Protein AF-A0A968GE60-F1 (afdb_monomer)

Secondary structure (DSSP, 8-state):
---PPPP-GGGSPP-----S-------TTTTSSS--TTHHHHHHHHHHH---STT-HHHHHHHHHHHHHHTT--HHHHHHHHHHHHHHH-TTT-HHHHH-HHHHHHHHHHHHHHHHHH--GGGTTT--TT-------BHHHHHHHHHHTTT-HHHHHHHHHHHHHHHHH--SSPPEE--HHHHHHTS-TTTHHHHHHHHHHTTSEEE----BTTTBPPEEEESS----GGGB-EETTTEEP-SHHHHHHHH--HHHHHHHHHHTT--HHHHHHHHHHHH--TT--------PPPHHHHHHHHHHH-TT--HHHHHHHHT--HHHHHHHTT-

Sequence (331 aa):
FHTMGEYDVDQLPYLPMVAEEFAPSENLLEGNFGIQKGWKRDGLILINEGLQSDGTRLESLKRVIYFYWSQNLPMEATVRLTQQWMETKHNQHSKDYRQHPQRVNQQIIDLTQWIYDHFDRSYTLPDSAHIVDKGYLTKELTQTLVVASQGRLPILKFGLQLFAYLSPRNTGKNKISVHRDRLVEWSSTKNYLQYIDHFKQQGLLKRDARYKVGHYAKGISLLQGYTSFDRALQLEEDRPASGLHEIIPMVYSQHDYAKQLKAMKLERRVINMQINEIWQEEQRTIPVRTKKATTQQRIQEYLAKHPQATQKETALALNIGLRTVERYAKK

Foldseek 3Di:
DDDDDDDDPVPDDPPDDDPDDDDDDDPVLCPDQPNDPCLLVLLVVCLVQNDDAAPCVLVNLLSVLVNCVQQLDDLVVSLVVSLVSCVPRNVPRYPCCVVPVVVVSVVSSVSSVVCLVRDDVLSPPDDALVHPHQAFDFLVQLVVLLVLCLLVVLLSQLSQSVCNSVQRVAQPPDFRADDPVVLCVSHHPVPSVVSVVSCVVVVQKDWDPDDDPPPDHIGIHGPDHHDRPVRTCADPSRGGQGGQQRSPVSNDDLVRSLVSSVVSVDDPVSSVVVSCVNHPPPPPPVVPPPVPQPPLSLLVVVCVVVVPDDLVRSCVVVVHDSVSSVVRVVD

Nearest PDB structures (foldseek):
  5i7m-assembly1_B  TM=3.971E-01  e=6.561E+00  Homo sapiens
  8xvh-assembly1_R  TM=1.501E-01  e=9.766E+00  Clostridium perfringens

Radius of gyration: 24.58 Å; Cα contacts (8 Å, |Δi|>4): 344; chains: 1; bounding box: 63×57×52 Å

Mean predicted aligned error: 14.87 Å

Solvent-accessible surface area (backbone atoms only — not comparable to full-atom values): 19632 Å² total; per-residue (Å²): 141,78,89,76,77,85,79,72,74,90,69,61,78,81,80,77,84,80,92,72,84,87,72,87,76,90,68,88,76,46,79,82,78,79,52,63,85,58,38,53,60,52,9,53,49,35,72,75,72,22,52,89,51,67,84,41,59,69,65,51,48,53,19,38,45,50,31,40,50,58,53,47,49,53,69,70,56,38,39,53,52,51,47,53,42,51,73,75,26,31,73,83,33,40,62,59,49,77,75,39,46,69,62,48,52,49,51,44,46,56,51,45,52,50,49,66,76,71,60,62,60,74,84,63,55,58,66,64,69,86,58,89,45,51,58,34,45,32,60,69,59,51,55,49,43,50,59,72,31,67,72,38,62,73,47,32,53,29,44,56,52,53,45,9,42,43,39,50,56,29,78,73,79,51,65,41,38,67,63,66,67,58,46,26,70,54,62,29,89,86,44,34,66,58,50,50,50,50,41,36,74,70,62,49,32,49,70,53,89,62,67,42,90,99,76,45,68,44,26,39,29,66,64,62,72,61,58,64,68,93,50,39,42,63,44,88,87,82,28,42,39,66,62,65,60,46,44,47,62,76,71,31,54,76,67,56,46,47,51,54,36,47,74,67,68,51,55,69,70,59,47,53,52,51,51,44,63,47,74,50,72,90,78,62,78,66,74,74,78,60,76,73,68,48,76,55,53,53,51,53,56,46,40,71,76,38,79,82,62,48,60,66,55,51,16,62,76,69,74,45,60,53,72,59,39,63,68,53,75,79,115

Organism: NCBI:txid2719988

pLDDT: mean 77.53, std 20.37, range [22.5, 97.06]

Structure (mmCIF, N/CA/C/O backbone):
data_AF-A0A968GE60-F1
#
_entry.id   AF-A0A968GE60-F1
#
loop_
_atom_site.group_PDB
_atom_site.id
_atom_site.type_symbol
_atom_site.label_atom_id
_atom_site.label_alt_id
_atom_site.label_comp_id
_atom_site.label_asym_id
_atom_site.label_entity_id
_atom_site.label_seq_id
_atom_site.pdbx_PDB_ins_code
_atom_site.Cartn_x
_atom_site.Cartn_y
_atom_site.Cartn_z
_atom_site.occupancy
_atom_site.B_iso_or_equiv
_atom_site.auth_seq_id
_atom_site.auth_comp_id
_atom_site.auth_asym_id
_atom_site.auth_atom_id
_atom_site.pdbx_PDB_model_num
ATOM 1 N N . PHE A 1 1 ? -2.076 25.663 -14.290 1.00 26.02 1 PHE A N 1
ATOM 2 C CA . PHE A 1 1 ? -0.717 25.390 -13.788 1.00 26.02 1 PHE A CA 1
ATOM 3 C C . PHE A 1 1 ? -0.756 25.376 -12.269 1.00 26.02 1 PHE A C 1
ATOM 5 O O . PHE A 1 1 ? -0.621 26.415 -11.636 1.00 26.02 1 PHE A O 1
ATOM 12 N N . HIS A 1 2 ? -1.047 24.213 -11.692 1.00 22.50 2 HIS A N 1
ATOM 13 C CA . HIS A 1 2 ? -0.907 23.971 -10.261 1.00 22.50 2 HIS A CA 1
ATOM 14 C C . HIS A 1 2 ? 0.233 22.974 -10.103 1.00 22.50 2 HIS A C 1
ATOM 16 O O . HIS A 1 2 ? 0.186 21.877 -10.648 1.00 22.50 2 HIS A O 1
ATOM 22 N N . THR A 1 3 ? 1.297 23.425 -9.452 1.00 24.45 3 THR A N 1
ATOM 23 C CA . THR A 1 3 ? 2.440 22.620 -9.032 1.00 24.45 3 THR A CA 1
ATOM 24 C C . THR A 1 3 ? 1.966 21.674 -7.934 1.00 24.45 3 THR A C 1
ATOM 26 O O . THR A 1 3 ? 1.807 22.103 -6.792 1.00 24.45 3 THR A O 1
ATOM 29 N N . MET A 1 4 ? 1.680 20.419 -8.290 1.00 29.44 4 MET A N 1
ATOM 30 C CA . MET A 1 4 ? 1.462 19.345 -7.321 1.00 29.44 4 MET A CA 1
ATOM 31 C C . MET A 1 4 ? 2.817 18.834 -6.826 1.00 29.44 4 MET A C 1
ATOM 33 O O . MET A 1 4 ? 3.755 18.676 -7.605 1.00 29.44 4 MET A O 1
ATOM 37 N N . GLY A 1 5 ? 2.916 18.703 -5.503 1.00 26.94 5 GLY A N 1
ATOM 38 C CA . GLY A 1 5 ? 4.157 18.551 -4.755 1.00 26.94 5 GLY A CA 1
ATOM 39 C C . GLY A 1 5 ? 4.987 17.325 -5.127 1.00 26.94 5 GLY A C 1
ATOM 40 O O . GLY A 1 5 ? 4.479 16.274 -5.514 1.00 26.94 5 GLY A O 1
ATOM 41 N N . GLU A 1 6 ? 6.297 17.491 -4.978 1.00 29.11 6 GLU A N 1
ATOM 42 C CA . GLU A 1 6 ? 7.312 16.456 -5.122 1.00 29.11 6 GLU A CA 1
ATOM 43 C C . GLU A 1 6 ? 7.013 15.270 -4.188 1.00 29.11 6 GLU A C 1
ATOM 45 O O . GLU A 1 6 ? 7.001 15.399 -2.964 1.00 29.11 6 GLU A O 1
ATOM 50 N N . TYR A 1 7 ? 6.776 14.094 -4.770 1.00 33.16 7 TYR A N 1
ATOM 51 C CA . TYR A 1 7 ? 6.776 12.828 -4.040 1.00 33.16 7 TYR A CA 1
ATOM 52 C C . TYR A 1 7 ? 8.211 12.504 -3.594 1.00 33.16 7 TYR A C 1
ATOM 54 O O . TYR A 1 7 ? 9.080 12.273 -4.435 1.00 33.16 7 TYR A O 1
ATOM 62 N N . ASP A 1 8 ? 8.443 12.454 -2.281 1.00 31.98 8 ASP A N 1
ATOM 63 C CA . ASP A 1 8 ? 9.731 12.103 -1.669 1.00 31.98 8 ASP A CA 1
ATOM 64 C C . ASP A 1 8 ? 10.034 10.597 -1.854 1.00 31.98 8 ASP A C 1
ATOM 66 O O . ASP A 1 8 ? 9.357 9.722 -1.304 1.00 31.98 8 ASP A O 1
ATOM 70 N N . VAL A 1 9 ? 11.024 10.292 -2.698 1.00 34.59 9 VAL A N 1
ATOM 71 C CA . VAL A 1 9 ? 11.375 8.942 -3.190 1.00 34.59 9 VAL A CA 1
ATOM 72 C C . VAL A 1 9 ? 12.091 8.101 -2.119 1.00 34.59 9 VAL A C 1
ATOM 74 O O . VAL A 1 9 ? 12.126 6.873 -2.212 1.00 34.59 9 VAL A O 1
ATOM 77 N N . ASP A 1 10 ? 12.573 8.730 -1.043 1.00 29.02 10 ASP A N 1
ATOM 78 C CA . ASP A 1 10 ? 13.323 8.069 0.034 1.00 29.02 10 ASP A CA 1
ATOM 79 C C . ASP A 1 10 ? 12.437 7.268 1.015 1.00 29.02 10 ASP A C 1
ATOM 81 O O . ASP A 1 10 ? 12.946 6.631 1.942 1.00 29.02 10 ASP A O 1
ATOM 85 N N . GLN A 1 11 ? 11.111 7.259 0.818 1.00 30.56 11 GLN A N 1
ATOM 86 C CA . GLN A 1 11 ? 10.156 6.470 1.615 1.00 30.56 11 GLN A CA 1
ATOM 87 C C . GLN A 1 11 ? 9.488 5.316 0.858 1.00 30.56 11 GLN A C 1
ATOM 89 O O . GLN A 1 11 ? 8.543 4.707 1.370 1.00 30.56 11 GLN A O 1
ATOM 94 N N . LEU A 1 12 ? 9.969 4.962 -0.335 1.00 33.78 12 LEU A N 1
ATOM 95 C CA . LEU A 1 12 ? 9.554 3.702 -0.949 1.00 33.78 12 LEU A CA 1
ATOM 96 C C . LEU A 1 12 ? 10.043 2.540 -0.070 1.00 33.78 12 LEU A C 1
ATOM 98 O O . LEU A 1 12 ? 11.211 2.533 0.329 1.00 33.78 12 LEU A O 1
ATOM 102 N N . PRO A 1 13 ? 9.184 1.558 0.268 1.00 29.28 13 PRO A N 1
ATOM 103 C CA . PRO A 1 13 ? 9.627 0.416 1.045 1.00 29.28 13 PRO A CA 1
ATOM 104 C C . PRO A 1 13 ? 10.748 -0.274 0.270 1.00 29.28 13 PRO A C 1
ATOM 106 O O . PRO A 1 13 ? 10.553 -0.744 -0.851 1.00 29.28 13 PRO A O 1
ATOM 109 N N . TYR A 1 14 ? 11.936 -0.326 0.876 1.00 30.70 14 TYR A N 1
ATOM 110 C CA . TYR A 1 14 ? 12.939 -1.318 0.519 1.00 30.70 14 TYR A CA 1
ATOM 111 C C . TYR A 1 14 ? 12.212 -2.665 0.495 1.00 30.70 14 TYR A C 1
ATOM 113 O O . TYR A 1 14 ? 11.653 -3.064 1.515 1.00 30.70 14 TYR A O 1
ATOM 121 N N . LEU A 1 15 ? 12.144 -3.313 -0.669 1.00 32.22 15 LEU A N 1
ATOM 122 C CA . LEU A 1 15 ? 11.609 -4.662 -0.822 1.00 32.22 15 LEU A CA 1
ATOM 123 C C . LEU A 1 15 ? 12.779 -5.633 -0.590 1.00 32.22 15 LEU A C 1
ATOM 125 O O . LEU A 1 15 ? 13.495 -5.935 -1.547 1.00 32.22 15 LEU A O 1
ATOM 129 N N . PRO A 1 16 ? 13.055 -6.100 0.648 1.00 29.67 16 PRO A N 1
ATOM 130 C CA . PRO A 1 16 ? 14.043 -7.146 0.840 1.00 29.67 16 PRO A CA 1
ATOM 131 C C . PRO A 1 16 ? 13.585 -8.423 0.131 1.00 29.67 16 PRO A C 1
ATOM 133 O O . PRO A 1 16 ? 12.411 -8.795 0.148 1.00 29.67 16 PRO A O 1
ATOM 136 N N . MET A 1 17 ? 14.563 -9.074 -0.490 1.00 30.64 17 MET A N 1
ATOM 137 C CA . MET A 1 17 ? 14.476 -10.345 -1.196 1.00 30.64 17 MET A CA 1
ATOM 138 C C . MET A 1 17 ? 13.639 -11.412 -0.478 1.00 30.64 17 MET A C 1
ATOM 140 O O . MET A 1 17 ? 13.878 -11.716 0.687 1.00 30.64 17 MET A O 1
ATOM 144 N N . VAL A 1 18 ? 12.816 -12.119 -1.256 1.00 29.64 18 VAL A N 1
ATOM 145 C CA . VAL A 1 18 ? 12.707 -13.581 -1.145 1.00 29.64 18 VAL A CA 1
ATOM 146 C C . VAL A 1 18 ? 12.896 -14.143 -2.551 1.00 29.64 18 VAL A C 1
ATOM 148 O O . VAL A 1 18 ? 11.947 -14.372 -3.297 1.00 29.64 18 VAL A O 1
ATOM 151 N N . ALA A 1 19 ? 14.158 -14.282 -2.944 1.00 30.47 19 ALA A N 1
ATOM 152 C CA . ALA A 1 19 ? 14.546 -15.107 -4.074 1.00 30.47 19 ALA A CA 1
ATOM 153 C C . ALA A 1 19 ? 14.668 -16.549 -3.569 1.00 30.47 19 ALA A C 1
ATOM 155 O O . ALA A 1 19 ? 15.774 -17.033 -3.408 1.00 30.47 19 ALA A O 1
ATOM 156 N N . GLU A 1 20 ? 13.554 -17.211 -3.244 1.00 31.31 20 GLU A N 1
ATOM 157 C CA . GLU A 1 20 ? 13.564 -18.653 -2.970 1.00 31.31 20 GLU A CA 1
ATOM 158 C C . GLU A 1 20 ? 12.165 -19.264 -3.188 1.00 31.31 20 GLU A C 1
ATOM 160 O O . GLU A 1 20 ? 11.177 -18.859 -2.581 1.00 31.31 20 GLU A O 1
ATOM 165 N N . GLU A 1 21 ? 12.130 -20.213 -4.132 1.00 31.94 21 GLU A N 1
ATOM 166 C CA . GLU A 1 21 ? 11.061 -21.166 -4.480 1.00 31.94 21 GLU A CA 1
ATOM 167 C C . GLU A 1 21 ? 9.703 -20.616 -4.961 1.00 31.94 21 GLU A C 1
ATOM 169 O O . GLU A 1 21 ? 8.650 -20.755 -4.343 1.00 31.94 21 GLU A O 1
ATOM 174 N N . PHE A 1 22 ? 9.711 -20.094 -6.189 1.00 34.44 22 PHE A N 1
ATOM 175 C CA . PHE A 1 22 ? 8.510 -19.916 -7.005 1.00 34.44 22 PHE A CA 1
ATOM 176 C C . PHE A 1 22 ? 8.121 -21.240 -7.685 1.00 34.44 22 PHE A C 1
ATOM 178 O O . PHE A 1 22 ? 8.513 -21.490 -8.828 1.00 34.44 22 PHE A O 1
ATOM 185 N N . ALA A 1 23 ? 7.353 -22.094 -7.010 1.00 27.11 23 ALA A N 1
ATOM 186 C CA . ALA A 1 23 ? 6.686 -23.206 -7.687 1.00 27.11 23 ALA A CA 1
ATOM 187 C C . ALA A 1 23 ? 5.510 -22.672 -8.538 1.00 27.11 23 ALA A C 1
ATOM 189 O O . ALA A 1 23 ? 4.773 -21.795 -8.078 1.00 27.11 23 ALA A O 1
ATOM 190 N N . PRO A 1 24 ? 5.313 -23.161 -9.775 1.00 30.47 24 PRO A N 1
ATOM 191 C CA . PRO A 1 24 ? 4.226 -22.707 -10.633 1.00 30.47 24 PRO A CA 1
ATOM 192 C C . PRO A 1 24 ? 2.882 -23.213 -10.091 1.00 30.47 24 PRO A C 1
ATOM 194 O O . PRO A 1 24 ? 2.586 -24.400 -10.180 1.00 30.47 24 PRO A O 1
ATOM 197 N N . SER A 1 25 ? 2.042 -22.328 -9.551 1.00 35.84 25 SER A N 1
ATOM 198 C CA . SER A 1 25 ? 0.619 -22.639 -9.394 1.00 35.84 25 SER A CA 1
ATOM 199 C C . SER A 1 25 ? -0.073 -22.430 -10.740 1.00 35.84 25 SER A C 1
ATOM 201 O O . SER A 1 25 ? -0.047 -21.328 -11.291 1.00 35.84 25 SER A O 1
ATOM 203 N N . GLU A 1 26 ? -0.654 -23.491 -11.291 1.00 34.75 26 GLU A N 1
ATOM 204 C CA . GLU A 1 26 ? -1.470 -23.466 -12.505 1.00 34.75 26 GLU A CA 1
ATOM 205 C C . GLU A 1 26 ? -2.764 -22.668 -12.273 1.00 34.75 26 GLU A C 1
ATOM 207 O O . GLU A 1 26 ? -3.774 -23.218 -11.842 1.00 34.75 26 GLU A O 1
ATOM 212 N N . ASN A 1 27 ? -2.751 -21.366 -12.569 1.00 40.38 27 ASN A N 1
ATOM 213 C CA . ASN A 1 27 ? -3.984 -20.607 -12.765 1.00 40.38 27 ASN A CA 1
ATOM 214 C C . ASN A 1 27 ? -4.385 -20.691 -14.245 1.00 40.38 27 ASN A C 1
ATOM 216 O O . ASN A 1 27 ? -3.808 -20.050 -15.117 1.00 40.38 27 ASN A O 1
ATOM 220 N N . LEU A 1 28 ? -5.390 -21.524 -14.519 1.00 33.72 28 LEU A N 1
ATOM 221 C CA . LEU A 1 28 ? -5.977 -21.811 -15.838 1.00 33.72 28 LEU A CA 1
ATOM 222 C C . LEU A 1 28 ? -6.765 -20.637 -16.466 1.00 33.72 28 LEU A C 1
ATOM 224 O O . LEU A 1 28 ? -7.352 -20.806 -17.530 1.00 33.72 28 LEU A O 1
ATOM 228 N N . LEU A 1 29 ? -6.788 -19.455 -15.841 1.00 36.78 29 LEU A N 1
ATOM 229 C CA . LEU A 1 29 ? -7.542 -18.284 -16.319 1.00 36.78 29 LEU A CA 1
ATOM 230 C C . LEU A 1 29 ? -6.695 -17.275 -17.117 1.00 36.78 29 LEU A C 1
ATOM 232 O O . LEU A 1 29 ? -7.252 -16.380 -17.745 1.00 36.78 29 LEU A O 1
ATOM 236 N N . GLU A 1 30 ? -5.370 -17.441 -17.167 1.00 40.53 30 GLU A N 1
ATOM 237 C CA . GLU A 1 30 ? -4.445 -16.505 -17.835 1.00 40.53 30 GLU A CA 1
ATOM 238 C C . GLU A 1 30 ? -4.473 -16.590 -19.382 1.00 40.53 30 GLU A C 1
ATOM 240 O O . GLU A 1 30 ? -3.874 -15.767 -20.067 1.00 40.53 30 GLU A O 1
ATOM 245 N N . GLY A 1 31 ? -5.167 -17.576 -19.965 1.00 31.72 31 GLY A N 1
ATOM 246 C CA . GLY A 1 31 ? -5.029 -17.922 -21.387 1.00 31.72 31 GLY A CA 1
ATOM 247 C C . GLY A 1 31 ? -5.793 -17.059 -22.400 1.00 31.72 31 GLY A C 1
ATOM 248 O O . GLY A 1 31 ? -5.396 -17.027 -23.561 1.00 31.72 31 GLY A O 1
ATOM 249 N N . ASN A 1 32 ? -6.864 -16.357 -22.009 1.00 33.84 32 ASN A N 1
ATOM 250 C CA . ASN A 1 32 ? -7.838 -15.847 -22.994 1.00 33.84 32 ASN A CA 1
ATOM 251 C C . ASN A 1 32 ? -7.859 -14.325 -23.221 1.00 33.84 32 ASN A C 1
ATOM 253 O O . ASN A 1 32 ? -8.519 -13.883 -24.156 1.00 33.84 32 ASN A O 1
ATOM 257 N N . PHE A 1 33 ? -7.127 -13.522 -22.441 1.00 41.59 33 PHE A N 1
ATOM 258 C CA . PHE A 1 33 ? -7.194 -12.048 -22.528 1.00 41.59 33 PHE A CA 1
ATOM 259 C C . PHE A 1 33 ? -5.829 -11.354 -22.673 1.00 41.59 33 PHE A C 1
ATOM 261 O O . PHE A 1 33 ? -5.697 -10.166 -22.405 1.00 41.59 33 PHE A O 1
ATOM 268 N N . GLY A 1 34 ? -4.789 -12.079 -23.102 1.00 41.12 34 GLY A N 1
ATOM 269 C CA . GLY A 1 34 ? -3.462 -11.490 -23.341 1.00 41.12 34 GLY A CA 1
ATOM 270 C C . GLY A 1 34 ? -2.653 -11.170 -22.075 1.00 41.12 34 GLY A C 1
ATOM 271 O O . GLY A 1 34 ? -1.576 -10.582 -22.175 1.00 41.12 34 GLY A O 1
ATOM 272 N N . ILE A 1 35 ? -3.119 -11.595 -20.896 1.00 50.03 35 ILE A N 1
ATOM 273 C CA . ILE A 1 35 ? -2.360 -11.544 -19.641 1.00 50.03 35 ILE A CA 1
ATOM 274 C C . ILE A 1 35 ? -1.247 -12.596 -19.730 1.00 50.03 35 ILE A C 1
ATOM 276 O O . ILE A 1 35 ? -1.467 -13.786 -19.524 1.00 50.03 35 ILE A O 1
ATOM 280 N N . GLN A 1 36 ? -0.035 -12.177 -20.093 1.00 52.75 36 GLN A N 1
ATOM 281 C CA . GLN A 1 36 ? 1.088 -13.104 -20.200 1.00 52.75 36 GLN A CA 1
ATOM 282 C C . GLN A 1 36 ? 1.561 -13.542 -18.808 1.00 52.75 36 GLN A C 1
ATOM 284 O O . GLN A 1 36 ? 2.100 -12.755 -18.021 1.00 52.75 36 GLN A O 1
ATOM 289 N N . LYS A 1 37 ? 1.386 -14.838 -18.531 1.00 59.78 37 LYS A N 1
ATOM 290 C CA . LYS A 1 37 ? 1.895 -15.538 -17.349 1.00 59.78 37 LYS A CA 1
ATOM 291 C C . LYS A 1 37 ? 3.329 -15.112 -17.022 1.00 59.78 37 LYS A C 1
ATOM 293 O O . LYS A 1 37 ? 4.225 -15.204 -17.858 1.00 59.78 37 LYS A O 1
ATOM 298 N N . GLY A 1 38 ? 3.553 -14.663 -15.788 1.00 71.62 38 GLY A N 1
ATOM 299 C CA . GLY A 1 38 ? 4.892 -14.355 -15.268 1.00 71.62 38 GLY A CA 1
ATOM 300 C C . GLY A 1 38 ? 5.375 -12.909 -15.424 1.00 71.62 38 GLY A C 1
ATOM 301 O O . GLY A 1 38 ? 6.342 -12.550 -14.754 1.00 71.62 38 GLY A O 1
ATOM 302 N N . TRP A 1 39 ? 4.687 -12.034 -16.172 1.00 81.94 39 TRP A N 1
ATOM 303 C CA . TRP A 1 39 ? 5.121 -10.634 -16.367 1.00 81.94 39 TRP A CA 1
ATOM 304 C C . TRP A 1 39 ? 5.364 -9.868 -15.074 1.00 81.94 39 TRP A C 1
ATOM 306 O O . TRP A 1 39 ? 6.304 -9.086 -14.969 1.00 81.94 39 TRP A O 1
ATOM 316 N N . LYS A 1 40 ? 4.537 -10.127 -14.066 1.00 77.56 40 LYS A N 1
ATOM 317 C CA . LYS A 1 40 ? 4.695 -9.532 -12.745 1.00 77.56 40 LYS A CA 1
ATOM 318 C C . LYS A 1 40 ? 6.001 -9.930 -12.066 1.00 77.56 40 LYS A C 1
ATOM 320 O O . LYS A 1 40 ? 6.689 -9.086 -11.497 1.00 77.56 40 LYS A O 1
ATOM 325 N N . ARG A 1 41 ? 6.317 -11.228 -12.096 1.00 76.88 41 ARG A N 1
ATOM 326 C CA . ARG A 1 41 ? 7.547 -11.771 -11.516 1.00 76.88 41 ARG A CA 1
ATOM 327 C C . ARG A 1 41 ? 8.749 -11.205 -12.256 1.00 76.88 41 ARG A C 1
ATOM 329 O O . ARG A 1 41 ? 9.684 -10.736 -11.618 1.00 76.88 41 ARG A O 1
ATOM 336 N N . ASP A 1 42 ? 8.678 -11.187 -13.578 1.00 83.38 42 ASP A N 1
ATOM 337 C CA . ASP A 1 42 ? 9.741 -10.655 -14.418 1.00 83.38 42 ASP A CA 1
ATOM 338 C C . ASP A 1 42 ? 9.941 -9.153 -14.183 1.00 83.38 42 ASP A C 1
ATOM 340 O O . ASP A 1 42 ? 11.075 -8.694 -14.108 1.00 83.38 42 ASP A O 1
ATOM 344 N N . GLY A 1 43 ? 8.861 -8.389 -13.991 1.00 87.00 43 GLY A N 1
ATOM 345 C CA . GLY A 1 43 ? 8.924 -6.976 -13.618 1.00 87.00 43 GLY A CA 1
ATOM 346 C C . GLY A 1 43 ? 9.647 -6.752 -12.290 1.00 87.00 43 GLY A C 1
ATOM 347 O O . GLY A 1 43 ? 10.513 -5.885 -12.206 1.00 87.00 43 GLY A O 1
ATOM 348 N N . LEU A 1 44 ? 9.368 -7.575 -11.273 1.00 83.00 44 LEU A N 1
ATOM 349 C CA . LEU A 1 44 ? 10.074 -7.513 -9.988 1.00 83.00 44 LEU A CA 1
ATOM 350 C C . LEU A 1 44 ? 11.569 -7.848 -10.127 1.00 83.00 44 LEU A C 1
ATOM 352 O O . LEU A 1 44 ? 12.405 -7.164 -9.538 1.00 83.00 44 LEU A O 1
ATOM 356 N N . ILE A 1 45 ? 11.911 -8.878 -10.908 1.00 83.19 45 ILE A N 1
ATOM 357 C CA . ILE A 1 45 ? 13.308 -9.236 -11.204 1.00 83.19 45 ILE A CA 1
ATOM 358 C C . ILE A 1 45 ? 14.013 -8.050 -11.876 1.00 83.19 45 ILE A C 1
ATOM 360 O O . ILE A 1 45 ? 15.067 -7.616 -11.417 1.00 83.19 45 ILE A O 1
ATOM 364 N N . LEU A 1 46 ? 13.389 -7.458 -12.897 1.00 87.94 46 LEU A N 1
ATOM 365 C CA . LEU A 1 46 ? 13.924 -6.306 -13.625 1.00 87.94 46 LEU A CA 1
ATOM 366 C C . LEU A 1 46 ? 14.112 -5.075 -12.733 1.00 87.94 46 LEU A C 1
ATOM 368 O O . LEU A 1 46 ? 15.112 -4.377 -12.878 1.00 87.94 46 LEU A O 1
ATOM 372 N N . ILE A 1 47 ? 13.208 -4.806 -11.790 1.00 88.38 47 ILE A N 1
ATOM 373 C CA . ILE A 1 47 ? 13.365 -3.699 -10.832 1.00 88.38 47 ILE A CA 1
ATOM 374 C C . ILE A 1 47 ? 14.641 -3.867 -9.997 1.00 88.38 47 ILE A C 1
ATOM 376 O O . ILE A 1 47 ? 15.372 -2.898 -9.776 1.00 88.38 47 ILE A O 1
ATOM 380 N N . ASN A 1 48 ? 14.941 -5.096 -9.579 1.00 82.31 48 ASN A N 1
ATOM 381 C CA . ASN A 1 48 ? 16.097 -5.382 -8.735 1.00 82.31 48 ASN A CA 1
ATOM 382 C C . ASN A 1 48 ? 17.402 -5.432 -9.537 1.00 82.31 48 ASN A C 1
ATOM 384 O O . ASN A 1 48 ? 18.397 -4.801 -9.164 1.00 82.31 48 ASN A O 1
ATOM 388 N N . GLU A 1 49 ? 17.397 -6.150 -10.653 1.00 87.94 49 GLU A N 1
ATOM 389 C CA . GLU A 1 49 ? 18.608 -6.531 -11.383 1.00 87.94 49 GLU A CA 1
ATOM 390 C C . GLU A 1 49 ? 18.876 -5.632 -12.601 1.00 87.94 49 GLU A C 1
ATOM 392 O O . GLU A 1 49 ? 20.016 -5.508 -13.042 1.00 87.94 49 GLU A O 1
ATOM 397 N N . GLY A 1 50 ? 17.855 -4.939 -13.108 1.00 89.88 50 GLY A N 1
ATOM 398 C CA . GLY A 1 50 ? 17.906 -4.101 -14.306 1.00 89.88 50 GLY A CA 1
ATOM 399 C C . GLY A 1 50 ? 17.778 -4.871 -15.614 1.00 89.88 50 GLY A C 1
ATOM 400 O O . GLY A 1 50 ? 17.354 -6.025 -15.625 1.00 89.88 50 GLY A O 1
ATOM 401 N N . LEU A 1 51 ? 18.104 -4.233 -16.740 1.00 90.94 51 LEU A N 1
ATOM 402 C CA . LEU A 1 51 ? 18.161 -4.917 -18.033 1.00 90.94 51 LEU A CA 1
ATOM 403 C C . LEU A 1 51 ? 19.220 -6.022 -17.988 1.00 90.94 51 LEU A C 1
ATOM 405 O O . LEU A 1 51 ? 20.334 -5.792 -17.524 1.00 90.94 51 LEU A O 1
ATOM 409 N N . GLN A 1 52 ? 18.855 -7.205 -18.483 1.00 87.69 52 GLN A N 1
ATOM 410 C CA . GLN A 1 52 ? 19.707 -8.400 -18.440 1.00 87.69 52 GLN A CA 1
ATOM 411 C C . GLN A 1 52 ? 20.402 -8.699 -19.773 1.00 87.69 52 GLN A C 1
ATOM 413 O O . GLN A 1 52 ? 21.356 -9.467 -19.816 1.00 87.69 52 GLN A O 1
ATOM 418 N N . SER A 1 53 ? 19.901 -8.151 -20.883 1.00 88.06 53 SER A N 1
ATOM 419 C CA . SER A 1 53 ? 20.461 -8.397 -22.214 1.00 88.06 53 SER A CA 1
ATOM 420 C C . SER A 1 53 ? 20.107 -7.289 -23.202 1.00 88.06 53 SER A C 1
ATOM 422 O O . SER A 1 53 ? 19.182 -6.499 -22.988 1.00 88.06 53 SER A O 1
ATOM 424 N N . ASP A 1 54 ? 20.872 -7.226 -24.290 1.00 87.31 54 ASP A N 1
ATOM 425 C CA . ASP A 1 54 ? 20.669 -6.257 -25.361 1.00 87.31 54 ASP A CA 1
ATOM 426 C C . ASP A 1 54 ? 19.361 -6.533 -26.119 1.00 87.31 54 ASP A C 1
ATOM 428 O O . ASP A 1 54 ? 18.938 -7.674 -26.296 1.00 87.31 54 ASP A O 1
ATOM 432 N N . GLY A 1 55 ? 18.706 -5.472 -26.593 1.00 84.25 55 GLY A N 1
ATOM 433 C CA . GLY A 1 55 ? 17.491 -5.585 -27.409 1.00 84.25 55 GLY A CA 1
ATOM 434 C C . GLY A 1 55 ? 16.202 -5.904 -26.637 1.00 84.25 55 GLY A C 1
ATOM 435 O O . GLY A 1 55 ? 15.127 -5.841 -27.228 1.00 84.25 55 GLY A O 1
ATOM 436 N N . THR A 1 56 ? 16.250 -6.153 -25.323 1.00 88.12 56 THR A N 1
ATOM 437 C CA . THR A 1 56 ? 15.047 -6.505 -24.535 1.00 88.12 56 THR A CA 1
ATOM 438 C C . THR A 1 56 ? 14.300 -5.314 -23.942 1.00 88.12 56 THR A C 1
ATOM 440 O O . THR A 1 56 ? 13.252 -5.504 -23.327 1.00 88.12 56 THR A O 1
ATOM 443 N N . ARG A 1 57 ? 14.802 -4.082 -24.117 1.00 92.25 57 ARG A N 1
ATOM 444 C CA . ARG A 1 57 ? 14.289 -2.873 -23.442 1.00 92.25 57 ARG A CA 1
ATOM 445 C C . ARG A 1 57 ? 12.766 -2.759 -23.495 1.00 92.25 57 ARG A C 1
ATOM 447 O O . ARG A 1 57 ? 12.155 -2.516 -22.465 1.00 92.25 57 ARG A O 1
ATOM 454 N N . LEU A 1 58 ? 12.161 -2.890 -24.676 1.00 88.94 58 LEU A N 1
ATOM 455 C CA . LEU A 1 58 ? 10.722 -2.667 -24.841 1.00 88.94 58 LEU A CA 1
ATOM 456 C C . LEU A 1 58 ? 9.887 -3.662 -24.020 1.00 88.94 58 LEU A C 1
ATOM 458 O O . LEU A 1 58 ? 8.956 -3.260 -23.331 1.00 88.94 58 LEU A O 1
ATOM 462 N N . GLU A 1 59 ? 10.251 -4.943 -24.051 1.00 89.00 59 GLU A N 1
ATOM 463 C CA . GLU A 1 59 ? 9.571 -5.978 -23.268 1.00 89.00 59 GLU A CA 1
ATOM 464 C C . GLU A 1 59 ? 9.835 -5.822 -21.768 1.00 89.00 59 GLU A C 1
ATOM 466 O O . GLU A 1 59 ? 8.930 -5.986 -20.951 1.00 89.00 59 GLU A O 1
ATOM 471 N N . SER A 1 60 ? 11.052 -5.429 -21.389 1.00 91.81 60 SER A N 1
ATOM 472 C CA . SER A 1 60 ? 11.380 -5.126 -19.998 1.00 91.81 60 SER A CA 1
ATOM 473 C C . SER A 1 60 ? 10.587 -3.930 -19.462 1.00 91.81 60 SER A C 1
ATOM 475 O O . SER A 1 60 ? 10.061 -4.005 -18.355 1.00 91.81 60 SER A O 1
ATOM 477 N N . LEU A 1 61 ? 10.427 -2.867 -20.258 1.00 92.62 61 LEU A N 1
ATOM 478 C CA . LEU A 1 61 ? 9.606 -1.704 -19.911 1.00 92.62 61 LEU A CA 1
ATOM 479 C C . LEU A 1 61 ? 8.155 -2.100 -19.643 1.00 92.62 61 LEU A C 1
ATOM 481 O O . LEU A 1 61 ? 7.622 -1.741 -18.597 1.00 92.62 61 LEU A O 1
ATOM 485 N N . LYS A 1 62 ? 7.539 -2.896 -20.528 1.00 91.19 62 LYS A N 1
ATOM 486 C CA . LYS A 1 62 ? 6.166 -3.393 -20.327 1.00 91.19 62 LYS A CA 1
ATOM 487 C C . LYS A 1 62 ? 6.015 -4.119 -18.989 1.00 91.19 62 LYS A C 1
ATOM 489 O O . LYS A 1 62 ? 5.068 -3.859 -18.256 1.00 91.19 62 LYS A O 1
ATOM 494 N N . ARG A 1 63 ? 6.967 -4.989 -18.640 1.00 89.88 63 ARG A N 1
ATOM 495 C CA . ARG A 1 63 ? 6.944 -5.787 -17.399 1.00 89.88 63 ARG A CA 1
ATOM 496 C C . ARG A 1 63 ? 7.145 -4.935 -16.143 1.00 89.88 63 ARG A C 1
ATOM 498 O O . ARG A 1 63 ? 6.463 -5.161 -15.147 1.00 89.88 63 ARG A O 1
ATOM 505 N N . VAL A 1 64 ? 8.046 -3.953 -16.190 1.00 91.00 64 VAL A N 1
ATOM 506 C CA . VAL A 1 64 ? 8.282 -3.005 -15.084 1.00 91.00 64 VAL A CA 1
ATOM 507 C C . VAL A 1 64 ? 7.054 -2.123 -14.855 1.00 91.00 64 VAL A C 1
ATOM 509 O O . VAL A 1 64 ? 6.566 -2.036 -13.728 1.00 91.00 64 VAL A O 1
ATOM 512 N N . ILE A 1 65 ? 6.498 -1.544 -15.923 1.00 91.50 65 ILE A N 1
ATOM 513 C CA . ILE A 1 65 ? 5.275 -0.731 -15.863 1.00 91.50 65 ILE A CA 1
ATOM 514 C C . ILE A 1 65 ? 4.109 -1.567 -15.329 1.00 91.50 65 ILE A C 1
ATOM 516 O O . ILE A 1 65 ? 3.418 -1.138 -14.409 1.00 91.50 65 ILE A O 1
ATOM 520 N N . TYR A 1 66 ? 3.924 -2.785 -15.845 1.00 86.75 66 TYR A N 1
ATOM 521 C CA . TYR A 1 66 ? 2.882 -3.700 -15.381 1.00 86.75 66 TYR A CA 1
ATOM 522 C C . TYR A 1 66 ? 3.028 -4.036 -13.891 1.00 86.75 66 TYR A C 1
ATOM 524 O O . TYR A 1 66 ? 2.040 -4.058 -13.152 1.00 86.75 66 TYR A O 1
ATOM 532 N N . PHE A 1 67 ? 4.258 -4.249 -13.412 1.00 85.38 67 PHE A N 1
ATOM 533 C CA . PHE A 1 67 ? 4.505 -4.442 -11.988 1.00 85.38 67 PHE A CA 1
ATOM 534 C C . PHE A 1 67 ? 4.062 -3.215 -11.179 1.00 85.38 67 PHE A C 1
ATOM 536 O O . PHE A 1 67 ? 3.271 -3.374 -10.251 1.00 85.38 67 PHE A O 1
ATOM 543 N N . TYR A 1 68 ? 4.492 -2.005 -11.540 1.00 85.44 68 TYR A N 1
ATOM 544 C CA . TYR A 1 68 ? 4.094 -0.769 -10.852 1.00 85.44 68 TYR A CA 1
ATOM 545 C C . TYR A 1 68 ? 2.582 -0.531 -10.870 1.00 85.44 68 TYR A C 1
ATOM 547 O O . TYR A 1 68 ? 1.988 -0.267 -9.820 1.00 85.44 68 TYR A O 1
ATOM 555 N N . TRP A 1 69 ? 1.944 -0.727 -12.023 1.00 84.81 69 TRP A N 1
ATOM 556 C CA . TRP A 1 69 ? 0.492 -0.677 -12.169 1.00 84.81 69 TRP A CA 1
ATOM 557 C C . TRP A 1 69 ? -0.196 -1.648 -11.201 1.00 84.81 69 TRP A C 1
ATOM 559 O O . TRP A 1 69 ? -1.101 -1.244 -10.464 1.00 84.81 69 TRP A O 1
ATOM 569 N N . SER A 1 70 ? 0.289 -2.891 -11.091 1.00 78.50 70 SER A N 1
ATOM 570 C CA . SER A 1 70 ? -0.262 -3.895 -10.163 1.00 78.50 70 SER A CA 1
ATOM 571 C C . SER A 1 70 ? -0.097 -3.536 -8.676 1.00 78.50 70 SER A C 1
ATOM 573 O O . SER A 1 70 ? -0.833 -4.041 -7.831 1.00 78.50 70 SER A O 1
ATOM 575 N N . GLN A 1 71 ? 0.811 -2.608 -8.346 1.00 75.69 71 GLN A N 1
ATOM 576 C CA . GLN A 1 71 ? 0.988 -2.064 -6.992 1.00 75.69 71 GLN A CA 1
ATOM 577 C C . GLN A 1 71 ? 0.045 -0.888 -6.666 1.00 75.69 71 GLN A C 1
ATOM 579 O O . GLN A 1 71 ? 0.220 -0.238 -5.631 1.00 75.69 71 GLN A O 1
ATOM 584 N N . ASN A 1 72 ? -0.954 -0.629 -7.519 1.00 75.44 72 ASN A N 1
ATOM 585 C CA . ASN A 1 72 ? -1.898 0.496 -7.443 1.00 75.44 72 ASN A CA 1
ATOM 586 C C . ASN A 1 72 ? -1.215 1.874 -7.491 1.00 75.44 72 ASN A C 1
ATOM 588 O O . ASN A 1 72 ? -1.692 2.824 -6.869 1.00 75.44 72 ASN A O 1
ATOM 592 N N . LEU A 1 73 ? -0.081 1.990 -8.188 1.00 80.19 73 LEU A N 1
ATOM 593 C CA . LEU A 1 73 ? 0.567 3.288 -8.362 1.00 80.19 73 LEU A CA 1
ATOM 594 C C . LEU A 1 73 ? -0.233 4.170 -9.342 1.00 80.19 73 LEU A C 1
ATOM 596 O O . LEU A 1 73 ? -0.793 3.636 -10.302 1.00 80.19 73 LEU A O 1
ATOM 600 N N . PRO A 1 74 ? -0.304 5.498 -9.124 1.00 80.75 74 PRO A N 1
ATOM 601 C CA . PRO A 1 74 ? -0.809 6.443 -10.124 1.00 80.75 74 PRO A CA 1
ATOM 602 C C . PRO A 1 74 ? 0.007 6.389 -11.418 1.00 80.75 74 PRO A C 1
ATOM 604 O O . PRO A 1 74 ? 1.208 6.098 -11.368 1.00 80.75 74 PRO A O 1
ATOM 607 N N . MET A 1 75 ? -0.607 6.714 -12.557 1.00 85.56 75 MET A N 1
ATOM 608 C CA . MET A 1 75 ? 0.068 6.682 -13.858 1.00 85.56 75 MET A CA 1
ATOM 609 C C . MET A 1 75 ? 1.323 7.563 -13.873 1.00 85.56 75 MET A C 1
ATOM 611 O O . MET A 1 75 ? 2.399 7.111 -14.264 1.00 85.56 75 MET A O 1
ATOM 615 N N . GLU A 1 76 ? 1.218 8.793 -13.367 1.00 84.38 76 GLU A N 1
ATOM 616 C CA . GLU A 1 76 ? 2.339 9.736 -13.294 1.00 84.38 76 GLU A CA 1
ATOM 617 C C . GLU A 1 76 ? 3.512 9.182 -12.465 1.00 84.38 76 GLU A C 1
ATOM 619 O O . GLU A 1 76 ? 4.678 9.278 -12.860 1.00 84.38 76 GLU A O 1
ATOM 624 N N . ALA A 1 77 ? 3.210 8.540 -11.332 1.00 82.88 77 ALA A N 1
ATOM 625 C CA . ALA A 1 77 ? 4.224 7.899 -10.503 1.00 82.88 77 ALA A CA 1
ATOM 626 C C . ALA A 1 77 ? 4.880 6.724 -11.240 1.00 82.88 77 ALA A C 1
ATOM 628 O O . ALA A 1 77 ? 6.100 6.580 -11.190 1.00 82.88 77 ALA A O 1
ATOM 629 N N . THR A 1 78 ? 4.097 5.917 -11.958 1.00 87.56 78 THR A N 1
ATOM 630 C CA . THR A 1 78 ? 4.606 4.804 -12.768 1.00 87.56 78 THR A CA 1
ATOM 631 C C . THR A 1 78 ? 5.532 5.289 -13.881 1.00 87.56 78 THR A C 1
ATOM 633 O O . THR A 1 78 ? 6.617 4.725 -14.045 1.00 87.56 78 THR A O 1
ATOM 636 N N . VAL A 1 79 ? 5.171 6.363 -14.593 1.00 90.38 79 VAL A N 1
ATOM 637 C CA . VAL A 1 79 ? 6.037 6.996 -15.603 1.00 90.38 79 VAL A CA 1
ATOM 638 C C . VAL A 1 79 ? 7.358 7.422 -14.970 1.00 90.38 79 VAL A C 1
ATOM 640 O O . VAL A 1 79 ? 8.423 6.998 -15.423 1.00 90.38 79 VAL A O 1
ATOM 643 N N . ARG A 1 80 ? 7.295 8.213 -13.893 1.00 91.25 80 ARG A N 1
ATOM 644 C CA . ARG A 1 80 ? 8.478 8.749 -13.210 1.00 91.25 80 ARG A CA 1
ATOM 645 C C . ARG A 1 80 ? 9.403 7.638 -12.710 1.00 91.25 80 ARG A C 1
ATOM 647 O O . ARG A 1 80 ? 10.603 7.679 -12.966 1.00 91.25 80 ARG A O 1
ATOM 654 N N . LEU A 1 81 ? 8.855 6.630 -12.031 1.00 89.44 81 LEU A N 1
ATOM 655 C CA . LEU A 1 81 ? 9.634 5.506 -11.501 1.00 89.44 81 LEU A CA 1
ATOM 656 C C . LEU A 1 81 ? 10.249 4.661 -12.616 1.00 89.44 81 LEU A C 1
ATOM 658 O O . LEU A 1 81 ? 11.389 4.225 -12.495 1.00 89.44 81 LEU A O 1
ATOM 662 N N . THR A 1 82 ? 9.536 4.464 -13.723 1.00 94.19 82 THR A N 1
ATOM 663 C CA . THR A 1 82 ? 10.065 3.716 -14.870 1.00 94.19 82 THR A CA 1
ATOM 664 C C . THR A 1 82 ? 11.191 4.483 -15.569 1.00 94.19 82 THR A C 1
ATOM 666 O O . THR A 1 82 ? 12.175 3.875 -15.989 1.00 94.19 82 THR A O 1
ATOM 669 N N . GLN A 1 83 ? 11.096 5.813 -15.656 1.00 93.19 83 GLN A N 1
ATOM 670 C CA . GLN A 1 83 ? 12.177 6.665 -16.164 1.00 93.19 83 GLN A CA 1
ATOM 671 C C . GLN A 1 83 ? 13.417 6.593 -15.259 1.00 93.19 83 GLN A C 1
ATOM 673 O O . GLN A 1 83 ? 14.513 6.342 -15.756 1.00 93.19 83 GLN A O 1
ATOM 678 N N . GLN A 1 84 ? 13.244 6.708 -13.938 1.00 91.31 84 GLN A N 1
ATOM 679 C CA . GLN A 1 84 ? 14.331 6.549 -12.958 1.00 91.31 84 GLN A CA 1
ATOM 680 C C . GLN A 1 84 ? 14.958 5.150 -13.003 1.00 91.31 84 GLN A C 1
ATOM 682 O O . GLN A 1 84 ? 16.180 4.991 -12.924 1.00 91.31 84 GLN A O 1
ATOM 687 N N . TRP A 1 85 ? 14.131 4.115 -13.158 1.00 93.94 85 TRP A N 1
ATOM 688 C CA . TRP A 1 85 ? 14.604 2.753 -13.362 1.00 93.94 85 TRP A CA 1
ATOM 689 C C . TRP A 1 85 ? 15.436 2.661 -14.643 1.00 93.94 85 TRP A C 1
ATOM 691 O O . TRP A 1 85 ? 16.557 2.172 -14.595 1.00 93.94 85 TRP A O 1
ATOM 701 N N . MET A 1 86 ? 14.976 3.200 -15.773 1.00 93.62 86 MET A N 1
ATOM 702 C CA . MET A 1 86 ? 15.779 3.207 -17.001 1.00 93.62 86 MET A CA 1
ATOM 703 C C . MET A 1 86 ? 17.091 3.977 -16.853 1.00 93.62 86 MET A C 1
ATOM 705 O O . MET A 1 86 ? 18.108 3.536 -17.381 1.00 93.62 86 MET A O 1
ATOM 709 N N . GLU A 1 87 ? 17.106 5.079 -16.113 1.00 91.19 87 GLU A N 1
ATOM 710 C CA . GLU A 1 87 ? 18.322 5.847 -15.851 1.00 91.19 87 GLU A CA 1
ATOM 711 C C . GLU A 1 87 ? 19.370 5.040 -15.075 1.00 91.19 87 GLU A C 1
ATOM 713 O O . GLU A 1 87 ? 20.553 5.072 -15.406 1.00 91.19 87 GLU A O 1
ATOM 718 N N . THR A 1 88 ? 18.934 4.265 -14.084 1.00 89.19 88 THR A N 1
ATOM 719 C CA . THR A 1 88 ? 19.834 3.599 -13.128 1.00 89.19 88 THR A CA 1
ATOM 720 C C . THR A 1 88 ? 20.061 2.114 -13.407 1.00 89.19 88 THR A C 1
ATOM 722 O O . THR A 1 88 ? 21.038 1.536 -12.932 1.00 89.19 88 THR A O 1
ATOM 725 N N . LYS A 1 89 ? 19.175 1.478 -14.178 1.00 89.81 89 LYS A N 1
ATOM 726 C CA . LYS A 1 89 ? 19.094 0.021 -14.361 1.00 89.81 89 LYS A CA 1
ATOM 727 C C . LYS A 1 89 ? 19.074 -0.409 -15.828 1.00 89.81 89 LYS A C 1
ATOM 729 O O . LYS A 1 89 ? 18.783 -1.565 -16.127 1.00 89.81 89 LYS A O 1
ATOM 734 N N . HIS A 1 90 ? 19.436 0.466 -16.770 1.00 87.88 90 HIS A N 1
ATOM 735 C CA . HIS A 1 90 ? 19.620 0.041 -18.163 1.00 87.88 90 HIS A CA 1
ATOM 736 C C . HIS A 1 90 ? 20.889 -0.800 -18.390 1.00 87.88 90 HIS A C 1
ATOM 738 O O . HIS A 1 90 ? 21.038 -1.366 -19.473 1.00 87.88 90 HIS A O 1
ATOM 744 N N . ASN A 1 91 ? 21.819 -0.838 -17.424 1.00 88.19 91 ASN A N 1
ATOM 745 C CA . ASN A 1 91 ? 22.999 -1.717 -17.400 1.00 88.19 91 ASN A CA 1
ATOM 746 C C . ASN A 1 91 ? 23.826 -1.721 -18.705 1.00 88.19 91 ASN A C 1
ATOM 748 O O . ASN A 1 91 ? 24.3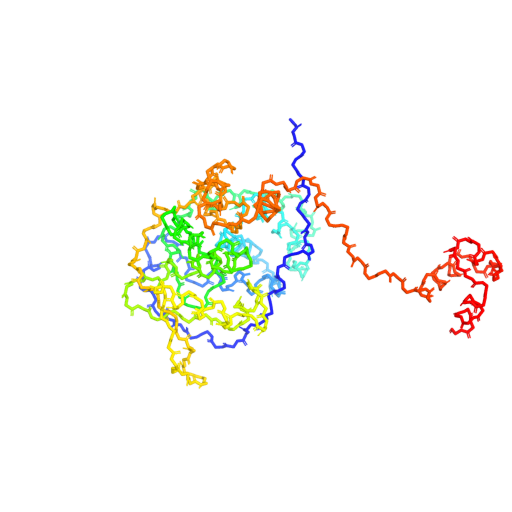76 -2.734 -19.105 1.00 88.19 91 ASN A O 1
ATOM 752 N N . GLN A 1 92 ? 23.888 -0.586 -19.410 1.00 87.94 92 GLN A N 1
ATOM 753 C CA . GLN A 1 92 ? 24.510 -0.438 -20.743 1.00 87.94 92 GLN A CA 1
ATOM 754 C C . GLN A 1 92 ? 23.868 -1.244 -21.897 1.00 87.94 92 GLN A C 1
ATOM 756 O O . GLN A 1 92 ? 24.212 -1.003 -23.059 1.00 87.94 92 GLN A O 1
ATOM 761 N N . HIS A 1 93 ? 22.854 -2.065 -21.617 1.00 89.56 93 HIS A N 1
ATOM 762 C CA . HIS A 1 93 ? 22.172 -2.940 -22.578 1.00 89.56 93 HIS A CA 1
ATOM 763 C C . HIS A 1 93 ? 21.180 -2.234 -23.518 1.00 89.56 93 HIS A C 1
ATOM 765 O O . HIS A 1 93 ? 20.721 -2.782 -24.519 1.00 89.56 93 HIS A O 1
ATOM 771 N N . SER A 1 94 ? 20.849 -0.972 -23.237 1.00 89.75 94 SER A N 1
ATOM 772 C CA . SER A 1 94 ? 20.002 -0.149 -24.105 1.00 89.75 94 SER A CA 1
ATOM 773 C C . SER A 1 94 ? 20.835 0.871 -24.878 1.00 89.75 94 SER A C 1
ATOM 775 O O . SER A 1 94 ? 21.157 1.948 -24.370 1.00 89.75 94 SER A O 1
ATOM 777 N N . LYS A 1 95 ? 21.190 0.548 -26.129 1.00 88.62 95 LYS A N 1
ATOM 778 C CA . LYS A 1 95 ? 21.858 1.493 -27.044 1.00 88.62 95 LYS A CA 1
ATOM 779 C C . LYS A 1 95 ? 20.993 2.730 -27.292 1.00 88.62 95 LYS A C 1
ATOM 781 O O . LYS A 1 95 ? 21.480 3.850 -27.189 1.00 88.62 95 LYS A O 1
ATOM 786 N N . ASP A 1 96 ? 19.708 2.521 -27.540 1.00 87.25 96 ASP A N 1
ATOM 787 C CA . ASP A 1 96 ? 18.746 3.592 -27.777 1.00 87.25 96 ASP A CA 1
ATOM 788 C C . ASP A 1 96 ? 18.617 4.555 -26.594 1.00 87.25 96 ASP A C 1
ATOM 790 O O . ASP A 1 96 ? 18.489 5.751 -26.813 1.00 87.25 96 ASP A O 1
ATOM 794 N N . TYR A 1 97 ? 18.643 4.066 -25.346 1.00 90.50 97 TYR A N 1
ATOM 795 C CA . TYR A 1 97 ? 18.589 4.960 -24.182 1.00 90.50 97 TYR A CA 1
ATOM 796 C C . TYR A 1 97 ? 19.873 5.781 -24.063 1.00 90.50 97 TYR A C 1
ATOM 798 O O . TYR A 1 97 ? 19.813 6.977 -23.807 1.00 90.50 97 TYR A O 1
ATOM 806 N N . ARG A 1 98 ? 21.033 5.166 -24.334 1.00 90.25 98 ARG A N 1
ATOM 807 C CA . ARG A 1 98 ? 22.321 5.876 -24.344 1.00 90.25 98 ARG A CA 1
ATOM 808 C C . ARG A 1 98 ? 22.398 6.953 -25.427 1.00 90.25 98 ARG A C 1
ATOM 810 O O . ARG A 1 98 ? 23.033 7.976 -25.210 1.00 90.25 98 ARG A O 1
ATOM 817 N N . GLN A 1 99 ? 21.793 6.717 -26.591 1.00 91.31 99 GLN A N 1
ATOM 818 C CA . GLN A 1 99 ? 21.867 7.630 -27.737 1.00 91.31 99 GLN A CA 1
ATOM 819 C C . GLN A 1 99 ? 20.717 8.645 -27.774 1.00 91.31 99 GLN A C 1
ATOM 821 O O . GLN A 1 99 ? 20.911 9.785 -28.190 1.00 91.31 99 GLN A O 1
ATOM 826 N N . HIS A 1 100 ? 19.522 8.244 -27.343 1.00 92.94 100 HIS A N 1
ATOM 827 C CA . HIS A 1 100 ? 18.278 9.000 -27.489 1.00 92.94 100 HIS A CA 1
ATOM 828 C C . HIS A 1 100 ? 17.367 8.856 -26.251 1.00 92.94 100 HIS A C 1
ATOM 830 O O . HIS A 1 100 ? 16.226 8.398 -26.376 1.00 92.94 100 HIS A O 1
ATOM 836 N N . PRO A 1 101 ? 17.816 9.270 -25.050 1.00 91.56 101 PRO A N 1
ATOM 837 C CA . PRO A 1 101 ? 17.071 9.058 -23.805 1.00 91.56 101 PRO A CA 1
ATOM 838 C C . PRO A 1 101 ? 15.679 9.706 -23.823 1.00 91.56 101 PRO A C 1
ATOM 840 O O . PRO A 1 101 ? 14.713 9.096 -23.380 1.00 91.56 101 PRO A O 1
ATOM 843 N N . GLN A 1 102 ? 15.532 10.890 -24.430 1.00 93.38 102 GLN A N 1
ATOM 844 C CA . GLN A 1 102 ? 14.231 11.566 -24.535 1.00 93.38 102 GLN A CA 1
ATOM 845 C C . GLN A 1 102 ? 13.201 10.765 -25.340 1.00 93.38 102 GLN A C 1
ATOM 847 O O . GLN A 1 102 ? 12.037 10.694 -24.954 1.00 93.38 102 GLN A O 1
ATOM 852 N N . ARG A 1 103 ? 13.628 10.102 -26.423 1.00 92.69 103 ARG A N 1
ATOM 853 C CA . ARG A 1 103 ? 12.741 9.241 -27.218 1.00 92.69 103 ARG A CA 1
ATOM 854 C C . ARG A 1 103 ? 12.257 8.048 -26.397 1.00 92.69 103 ARG A C 1
ATOM 856 O O . ARG A 1 103 ? 11.099 7.663 -26.504 1.00 92.69 103 ARG A O 1
ATOM 863 N N . VAL A 1 104 ? 13.134 7.473 -25.576 1.00 92.12 104 VAL A N 1
ATOM 864 C CA . VAL A 1 104 ? 12.767 6.373 -24.676 1.00 92.12 104 VAL A CA 1
ATOM 865 C C . VAL A 1 104 ? 11.829 6.855 -23.574 1.00 92.12 104 VAL A C 1
ATOM 867 O O . VAL A 1 104 ? 10.858 6.172 -23.275 1.00 92.12 104 VAL A O 1
ATOM 870 N N . ASN A 1 105 ? 12.058 8.044 -23.017 1.00 94.31 105 ASN A N 1
ATOM 871 C CA . ASN A 1 105 ? 11.167 8.620 -22.011 1.00 94.31 105 ASN A CA 1
ATOM 872 C C . ASN A 1 105 ? 9.760 8.871 -22.562 1.00 94.31 105 ASN A C 1
ATOM 874 O O . ASN A 1 105 ? 8.792 8.602 -21.856 1.00 94.31 105 ASN A O 1
ATOM 878 N N . GLN A 1 106 ? 9.639 9.293 -23.825 1.00 92.81 106 GLN A N 1
ATOM 879 C CA . GLN A 1 106 ? 8.338 9.383 -24.489 1.00 92.81 106 GLN A CA 1
ATOM 880 C C . GLN A 1 106 ? 7.691 8.001 -24.658 1.00 92.81 106 GLN A C 1
ATOM 882 O O . GLN A 1 106 ? 6.531 7.828 -24.306 1.00 92.81 106 GLN A O 1
ATOM 887 N N . GLN A 1 107 ? 8.452 6.986 -25.087 1.00 92.44 107 GLN A N 1
ATOM 888 C CA . GLN A 1 107 ? 7.939 5.611 -25.171 1.00 92.44 107 GLN A CA 1
ATOM 889 C C . GLN A 1 107 ? 7.446 5.079 -23.819 1.00 92.44 107 GLN A C 1
ATOM 891 O O . GLN A 1 107 ? 6.481 4.323 -23.786 1.00 92.44 107 GLN A O 1
ATOM 896 N N . ILE A 1 108 ? 8.090 5.451 -22.708 1.00 94.50 108 ILE A N 1
ATOM 897 C CA . ILE A 1 108 ? 7.631 5.085 -21.361 1.00 94.50 108 ILE A CA 1
ATOM 898 C C . ILE A 1 108 ? 6.258 5.694 -21.075 1.00 94.50 108 ILE A C 1
ATOM 900 O O . ILE A 1 108 ? 5.393 4.987 -20.565 1.00 94.50 108 ILE A O 1
ATOM 904 N N . ILE A 1 109 ? 6.048 6.969 -21.412 1.00 93.25 109 ILE A N 1
ATOM 905 C CA . ILE A 1 109 ? 4.752 7.644 -21.247 1.00 93.25 109 ILE A CA 1
ATOM 906 C C . ILE A 1 109 ? 3.683 6.914 -22.066 1.00 93.25 109 ILE A C 1
ATOM 908 O O . ILE A 1 109 ? 2.690 6.462 -21.500 1.00 93.25 109 ILE A O 1
ATOM 912 N N . ASP A 1 110 ? 3.937 6.710 -23.361 1.00 89.00 110 ASP A N 1
ATOM 913 C CA . ASP A 1 110 ? 2.980 6.092 -24.285 1.00 89.00 110 ASP A CA 1
ATOM 914 C C . ASP A 1 110 ? 2.623 4.651 -23.866 1.00 89.00 110 ASP A C 1
ATOM 916 O O . ASP A 1 110 ? 1.457 4.258 -23.879 1.00 89.00 110 ASP A O 1
ATOM 920 N N . LEU A 1 111 ? 3.616 3.854 -23.446 1.00 91.94 111 LEU A N 1
ATOM 921 C CA . LEU A 1 111 ? 3.398 2.485 -22.958 1.00 91.94 111 LEU A CA 1
ATOM 922 C C . LEU A 1 111 ? 2.654 2.449 -21.627 1.00 91.94 111 LEU A C 1
ATOM 924 O O . LEU A 1 111 ? 1.865 1.532 -21.402 1.00 91.94 111 LEU A O 1
ATOM 928 N N . THR A 1 112 ? 2.920 3.412 -20.743 1.00 91.06 112 THR A N 1
ATOM 929 C CA . THR A 1 112 ? 2.221 3.491 -19.459 1.00 91.06 112 THR A CA 1
ATOM 930 C C . THR A 1 112 ? 0.754 3.806 -19.692 1.00 91.06 112 THR A C 1
ATOM 932 O O . THR A 1 112 ? -0.090 3.063 -19.202 1.00 91.06 112 THR A O 1
ATOM 935 N N . GLN A 1 113 ? 0.455 4.817 -20.510 1.00 88.50 113 GLN A N 1
ATOM 936 C CA . GLN A 1 113 ? -0.915 5.147 -20.900 1.00 88.50 113 GLN A CA 1
ATOM 937 C C . GLN A 1 113 ? -1.624 3.927 -21.500 1.00 88.50 113 GLN A C 1
ATOM 939 O O . GLN A 1 113 ? -2.691 3.538 -21.035 1.00 88.50 113 GLN A O 1
ATOM 944 N N . TRP A 1 114 ? -0.986 3.248 -22.460 1.00 86.94 114 TRP A N 1
ATOM 945 C CA . TRP A 1 114 ? -1.572 2.068 -23.093 1.00 86.94 114 TRP A CA 1
ATOM 946 C C . TRP A 1 114 ? -1.903 0.955 -22.086 1.00 86.94 114 TRP A C 1
ATOM 948 O O . TRP A 1 114 ? -2.988 0.382 -22.160 1.00 86.94 114 TRP A O 1
ATOM 958 N N . ILE A 1 115 ? -1.012 0.666 -21.126 1.00 85.62 115 ILE A N 1
ATOM 959 C CA . ILE A 1 115 ? -1.277 -0.335 -20.079 1.00 85.62 115 ILE A CA 1
ATOM 960 C C . ILE A 1 115 ? -2.458 0.091 -19.201 1.00 85.62 115 ILE A C 1
ATOM 962 O O . ILE A 1 115 ? -3.326 -0.736 -18.942 1.00 85.62 115 ILE A O 1
ATOM 966 N N . TYR A 1 116 ? -2.515 1.350 -18.764 1.00 84.50 116 TYR A N 1
ATOM 967 C CA . TYR A 1 116 ? -3.600 1.835 -17.902 1.00 84.50 116 TYR A CA 1
ATOM 968 C C . TYR A 1 116 ? -4.958 1.849 -18.616 1.00 84.50 116 TYR A C 1
ATOM 970 O O . TYR A 1 116 ? -5.963 1.560 -17.978 1.00 84.50 116 TYR A O 1
ATOM 978 N N . ASP A 1 117 ? -4.983 2.105 -19.926 1.00 79.00 117 ASP A N 1
ATOM 979 C CA . ASP A 1 117 ? -6.221 2.147 -20.712 1.00 79.00 117 ASP A CA 1
ATOM 980 C C . ASP A 1 117 ? -6.761 0.759 -21.095 1.00 79.00 117 ASP A C 1
ATOM 982 O O . ASP A 1 117 ? -7.960 0.607 -21.320 1.00 79.00 117 ASP A O 1
ATOM 986 N N . HIS A 1 118 ? -5.887 -0.247 -21.233 1.00 77.69 118 HIS A N 1
ATOM 987 C CA . HIS A 1 118 ? -6.254 -1.538 -21.840 1.00 77.69 118 HIS A CA 1
ATOM 988 C C . HIS A 1 118 ? -6.212 -2.724 -20.873 1.00 77.69 118 HIS A C 1
ATOM 990 O O . HIS A 1 118 ? -6.800 -3.764 -21.176 1.00 77.69 118 HIS A O 1
ATOM 996 N N . PHE A 1 119 ? -5.514 -2.617 -19.740 1.00 73.56 119 PHE A N 1
ATOM 997 C CA . PHE A 1 119 ? -5.494 -3.684 -18.743 1.00 73.56 119 PHE A CA 1
ATOM 998 C C . PHE A 1 119 ? -6.597 -3.479 -17.718 1.00 73.56 119 PHE A C 1
ATOM 1000 O O . PHE A 1 119 ? -6.644 -2.467 -17.027 1.00 73.56 119 PHE A O 1
ATOM 1007 N N . ASP A 1 120 ? -7.427 -4.503 -17.554 1.00 66.88 120 ASP A N 1
ATOM 1008 C CA . ASP A 1 120 ? -8.473 -4.516 -16.543 1.00 66.88 120 ASP A CA 1
ATOM 1009 C C . ASP A 1 120 ? -7.981 -5.224 -15.264 1.00 66.88 120 ASP A C 1
ATOM 1011 O O . ASP A 1 120 ? -7.504 -6.371 -15.260 1.00 66.88 120 ASP A O 1
ATOM 1015 N N . ARG A 1 121 ? -8.078 -4.499 -14.146 1.00 69.12 121 ARG A N 1
ATOM 1016 C CA . ARG A 1 121 ? -7.662 -4.958 -12.815 1.00 69.12 121 ARG A CA 1
ATOM 1017 C C . ARG A 1 121 ? -8.512 -6.116 -12.296 1.00 69.12 121 ARG A C 1
ATOM 1019 O O . ARG A 1 121 ? -8.001 -6.929 -11.525 1.00 69.12 121 ARG A O 1
ATOM 1026 N N . SER A 1 122 ? -9.767 -6.229 -12.724 1.00 61.19 122 SER A N 1
ATOM 1027 C CA . SER A 1 122 ? -10.694 -7.285 -12.300 1.00 61.19 122 SER A CA 1
ATOM 1028 C C . SER A 1 122 ? -10.228 -8.690 -12.707 1.00 61.19 122 SER A C 1
ATOM 1030 O O . SER A 1 122 ? -10.508 -9.657 -12.000 1.00 61.19 122 SER A O 1
ATOM 1032 N N . TYR A 1 123 ? -9.445 -8.801 -13.786 1.00 57.97 123 TYR A N 1
ATOM 1033 C CA . TYR A 1 123 ? -8.881 -10.069 -14.269 1.00 57.97 123 TYR A CA 1
ATOM 1034 C C . TYR A 1 123 ? -7.477 -10.371 -13.733 1.00 57.97 123 TYR A C 1
ATOM 1036 O O . TYR A 1 123 ? -6.964 -11.467 -13.938 1.00 57.97 123 TYR A O 1
ATOM 1044 N N . THR A 1 124 ? -6.841 -9.408 -13.064 1.00 56.66 124 THR A N 1
ATOM 1045 C CA . THR A 1 124 ? -5.458 -9.517 -12.560 1.00 56.66 124 THR A CA 1
ATOM 1046 C C . THR A 1 124 ? -5.378 -9.489 -11.033 1.00 56.66 124 THR A C 1
ATOM 1048 O O . THR A 1 124 ? -4.362 -9.888 -10.453 1.00 56.66 124 THR A O 1
ATOM 1051 N N . LEU A 1 125 ? -6.445 -9.047 -10.360 1.00 56.38 125 LEU A N 1
ATOM 1052 C CA . LEU A 1 125 ? -6.570 -9.052 -8.912 1.00 56.38 125 LEU A CA 1
ATOM 1053 C C . LEU A 1 125 ? -7.734 -9.952 -8.483 1.00 56.38 125 LEU A C 1
ATOM 1055 O O . LEU A 1 125 ? -8.873 -9.701 -8.865 1.00 56.38 125 LEU A O 1
ATOM 1059 N N . PRO A 1 126 ? -7.496 -10.950 -7.621 1.00 54.00 126 PRO A N 1
ATOM 1060 C CA . PRO A 1 126 ? -6.267 -11.265 -6.894 1.00 54.00 126 PRO A CA 1
ATOM 1061 C C . PRO A 1 126 ? -5.659 -12.584 -7.359 1.00 54.00 126 PRO A C 1
ATOM 1063 O O . PRO A 1 126 ? -6.247 -13.646 -7.150 1.00 54.00 126 PRO A O 1
ATOM 1066 N N . ASP A 1 127 ? -4.412 -12.546 -7.808 1.00 56.22 127 ASP A N 1
ATOM 1067 C CA . ASP A 1 127 ? -3.610 -13.762 -7.877 1.00 56.22 127 ASP A CA 1
ATOM 1068 C C . ASP A 1 127 ? -2.867 -14.062 -6.564 1.00 56.22 127 ASP A C 1
ATOM 1070 O O . ASP A 1 127 ? -2.650 -13.184 -5.721 1.00 56.22 127 ASP A O 1
ATOM 1074 N N . SER A 1 128 ? -2.538 -15.355 -6.428 1.00 49.31 128 SER A N 1
ATOM 1075 C CA . SER A 1 128 ? -1.714 -16.083 -5.445 1.00 49.31 128 SER A CA 1
ATOM 1076 C C . SER A 1 128 ? -1.168 -15.333 -4.206 1.00 49.31 128 SER A C 1
ATOM 1078 O O . SER A 1 128 ? -0.664 -14.210 -4.242 1.00 49.31 128 SER A O 1
ATOM 1080 N N . ALA A 1 129 ? -1.159 -16.035 -3.065 1.00 44.12 129 ALA A N 1
ATOM 1081 C CA . ALA A 1 129 ? -0.684 -15.549 -1.762 1.00 44.12 129 ALA A CA 1
ATOM 1082 C C . ALA A 1 129 ? 0.799 -15.103 -1.717 1.00 44.12 129 ALA A C 1
ATOM 1084 O O . ALA A 1 129 ? 1.241 -14.576 -0.696 1.00 44.12 129 ALA A O 1
ATOM 1085 N N . HIS A 1 130 ? 1.559 -15.297 -2.798 1.00 48.59 130 HIS A N 1
ATOM 1086 C CA . HIS A 1 130 ? 2.975 -14.942 -2.907 1.00 48.59 130 HIS A CA 1
ATOM 1087 C C . HIS A 1 130 ? 3.223 -13.545 -3.516 1.00 48.59 130 HIS A C 1
ATOM 1089 O O . HIS A 1 130 ? 4.371 -13.124 -3.644 1.00 48.59 130 HIS A O 1
ATOM 1095 N N . ILE A 1 131 ? 2.175 -12.805 -3.895 1.00 56.00 131 ILE A N 1
ATOM 1096 C CA . ILE A 1 131 ? 2.295 -11.625 -4.765 1.00 56.00 131 ILE A CA 1
ATOM 1097 C C . ILE A 1 131 ? 2.312 -10.282 -4.010 1.00 56.00 131 ILE A C 1
ATOM 1099 O O . ILE A 1 131 ? 1.591 -10.095 -3.032 1.00 56.00 131 ILE A O 1
ATOM 1103 N N . VAL A 1 132 ? 3.146 -9.335 -4.472 1.00 58.84 132 VAL A N 1
ATOM 1104 C CA . VAL A 1 132 ? 3.460 -8.005 -3.884 1.00 58.84 132 VAL A CA 1
ATOM 1105 C C . VAL A 1 132 ? 2.263 -7.045 -3.758 1.00 58.84 132 VAL A C 1
ATOM 1107 O O . VAL A 1 132 ? 2.307 -6.160 -2.914 1.00 58.84 132 VAL A O 1
ATOM 1110 N N . ASP A 1 133 ? 1.144 -7.285 -4.450 1.00 66.44 133 ASP A N 1
ATOM 1111 C CA . ASP A 1 133 ? 0.051 -6.300 -4.542 1.00 66.44 133 ASP A CA 1
ATOM 1112 C C . ASP A 1 133 ? -0.573 -5.896 -3.220 1.00 66.44 133 ASP A C 1
ATOM 1114 O O . ASP A 1 133 ? -0.887 -6.733 -2.365 1.00 66.44 133 ASP A O 1
ATOM 1118 N N . LYS A 1 134 ? -0.901 -4.607 -3.157 1.00 73.19 134 LYS A N 1
ATOM 1119 C CA . LYS A 1 134 ? -1.603 -3.968 -2.046 1.00 73.19 134 LYS A CA 1
ATOM 1120 C C . LYS A 1 134 ? -3.086 -4.352 -1.962 1.00 73.19 134 LYS A C 1
ATOM 1122 O O . LYS A 1 134 ? -3.654 -4.298 -0.878 1.00 73.19 134 LYS A O 1
ATOM 1127 N N . GLY A 1 135 ? -3.689 -4.815 -3.062 1.00 81.56 135 GLY A N 1
ATOM 1128 C CA . GLY A 1 135 ? -5.102 -5.206 -3.114 1.00 81.56 135 GLY A CA 1
ATOM 1129 C C . GLY A 1 135 ? -6.052 -4.005 -3.030 1.00 81.56 135 GLY A C 1
ATOM 1130 O O . GLY A 1 135 ? -5.708 -2.936 -3.523 1.00 81.56 135 GLY A O 1
ATOM 1131 N N . TYR A 1 136 ? -7.248 -4.170 -2.462 1.00 86.56 136 TYR A N 1
ATOM 1132 C CA . TYR A 1 136 ? -8.249 -3.095 -2.384 1.00 86.56 136 TYR A CA 1
ATOM 1133 C C . TYR A 1 136 ? -9.197 -3.261 -1.194 1.00 86.56 136 TYR A C 1
ATOM 1135 O O . TYR A 1 136 ? -9.350 -4.353 -0.646 1.00 86.56 136 TYR A O 1
ATOM 1143 N N . LEU A 1 137 ? -9.875 -2.170 -0.830 1.00 89.25 137 LEU A N 1
ATOM 1144 C CA . LEU A 1 137 ? -10.961 -2.164 0.148 1.00 89.25 137 LEU A CA 1
ATOM 1145 C C . LEU A 1 137 ? -12.253 -1.632 -0.461 1.00 89.25 137 LEU A C 1
ATOM 1147 O O . LEU A 1 137 ? -12.243 -0.764 -1.329 1.00 89.25 137 LEU A O 1
ATOM 1151 N N . THR A 1 138 ? -13.365 -2.127 0.069 1.00 90.50 138 THR A N 1
ATOM 1152 C CA . THR A 1 138 ? -14.711 -1.596 -0.162 1.00 90.50 138 THR A CA 1
ATOM 1153 C C . THR A 1 138 ? -15.089 -0.595 0.925 1.00 90.50 138 THR A C 1
ATOM 1155 O O . THR A 1 138 ? -14.580 -0.685 2.049 1.00 90.50 138 THR A O 1
ATOM 1158 N N . LYS A 1 139 ? -16.076 0.260 0.655 1.00 91.81 139 LYS A N 1
ATOM 1159 C CA . LYS A 1 139 ? -16.626 1.204 1.638 1.00 91.81 139 LYS A CA 1
ATOM 1160 C C . LYS A 1 139 ? -17.043 0.525 2.949 1.00 91.81 139 LYS A C 1
ATOM 1162 O O . LYS A 1 139 ? -16.638 0.974 4.021 1.00 91.81 139 LYS A O 1
ATOM 1167 N N . GLU A 1 140 ? -17.792 -0.572 2.879 1.00 90.88 140 GLU A N 1
ATOM 1168 C CA . GLU A 1 140 ? -18.358 -1.263 4.048 1.00 90.88 140 GLU A CA 1
ATOM 1169 C C . GLU A 1 140 ? -17.260 -1.844 4.948 1.00 90.88 140 GLU A C 1
ATOM 1171 O O . GLU A 1 140 ? -17.295 -1.713 6.177 1.00 90.88 140 GLU A O 1
ATOM 1176 N N . LEU A 1 141 ? -16.244 -2.452 4.332 1.00 90.75 141 LEU A N 1
ATOM 1177 C CA . LEU A 1 141 ? -15.092 -2.991 5.048 1.00 90.75 141 LEU A CA 1
ATOM 1178 C C . LEU A 1 141 ? -14.275 -1.873 5.704 1.00 90.75 141 LEU A C 1
ATOM 1180 O O . LEU A 1 141 ? -13.923 -1.987 6.874 1.00 90.75 141 LEU A O 1
ATOM 1184 N N . THR A 1 142 ? -14.045 -0.755 5.015 1.00 94.12 142 THR A N 1
ATOM 1185 C CA . THR A 1 142 ? -13.365 0.408 5.603 1.00 94.12 142 THR A CA 1
ATOM 1186 C C . THR A 1 142 ? -14.103 0.935 6.835 1.00 94.12 142 THR A C 1
ATOM 1188 O O . THR A 1 142 ? -13.481 1.142 7.879 1.00 94.12 142 THR A O 1
ATOM 1191 N N . GLN A 1 143 ? -15.429 1.091 6.767 1.00 94.50 143 GLN A N 1
ATOM 1192 C CA . GLN A 1 143 ? -16.238 1.508 7.921 1.00 94.50 143 GLN A CA 1
ATOM 1193 C C . GLN A 1 143 ? -16.131 0.506 9.081 1.00 94.50 143 GLN A C 1
ATOM 1195 O O . GLN A 1 143 ? -15.936 0.900 10.236 1.00 94.50 143 GLN A O 1
ATOM 1200 N N . THR A 1 144 ? -16.179 -0.791 8.768 1.00 94.69 144 THR A N 1
ATOM 1201 C CA . THR A 1 144 ? -15.980 -1.873 9.745 1.00 94.69 144 THR A CA 1
ATOM 1202 C C . THR A 1 144 ? -14.620 -1.761 10.435 1.00 94.69 144 THR A C 1
ATOM 1204 O O . THR A 1 144 ? -14.541 -1.860 11.659 1.00 94.69 144 THR A O 1
ATOM 1207 N N . LEU A 1 145 ? -13.549 -1.490 9.685 1.00 95.06 145 LEU A N 1
ATOM 1208 C CA . LEU A 1 145 ? -12.194 -1.359 10.225 1.00 95.06 145 LEU A CA 1
ATOM 1209 C C . LEU A 1 145 ? -12.027 -0.118 11.103 1.00 95.06 145 LEU A C 1
ATOM 1211 O O . LEU A 1 145 ? -11.373 -0.200 12.145 1.00 95.06 145 LEU A O 1
ATOM 1215 N N . VAL A 1 146 ? -12.651 1.006 10.740 1.00 95.94 146 VAL A N 1
ATOM 1216 C CA . VAL A 1 146 ? -12.681 2.214 11.580 1.00 95.94 146 VAL A CA 1
ATOM 1217 C C . VAL A 1 146 ? -13.312 1.897 12.935 1.00 95.94 146 VAL A C 1
ATOM 1219 O O . VAL A 1 146 ? -12.706 2.190 13.968 1.00 95.94 146 VAL A O 1
ATOM 1222 N N . VAL A 1 147 ? -14.464 1.221 12.954 1.00 95.31 147 VAL A N 1
ATOM 1223 C CA . VAL A 1 147 ? -15.120 0.782 14.199 1.00 95.31 147 VAL A CA 1
ATOM 1224 C C . VAL A 1 147 ? -14.260 -0.206 14.978 1.00 95.31 147 VAL A C 1
ATOM 1226 O O . VAL A 1 147 ? -13.993 0.006 16.162 1.00 95.31 147 VAL A O 1
ATOM 1229 N N . ALA A 1 148 ? -13.777 -1.255 14.316 1.00 95.44 148 ALA A N 1
ATOM 1230 C CA . ALA A 1 148 ? -12.996 -2.307 14.949 1.00 95.44 148 ALA A CA 1
ATOM 1231 C C . ALA A 1 148 ? -11.681 -1.781 15.529 1.00 95.44 148 ALA A C 1
ATOM 1233 O O . ALA A 1 148 ? -11.228 -2.289 16.549 1.00 95.44 148 ALA A O 1
ATOM 1234 N N . SER A 1 149 ? -11.077 -0.745 14.939 1.00 95.44 149 SER A N 1
ATOM 1235 C CA . SER A 1 149 ? -9.873 -0.101 15.481 1.00 95.44 149 SER A CA 1
ATOM 1236 C C . SER A 1 149 ? -10.101 0.574 16.838 1.00 95.44 149 SER A C 1
ATOM 1238 O O . SER A 1 149 ? -9.132 0.840 17.553 1.00 95.44 149 SER A O 1
ATOM 1240 N N . GLN A 1 150 ? -11.360 0.855 17.203 1.00 94.06 150 GLN A N 1
ATOM 1241 C CA . GLN A 1 150 ? -11.739 1.586 18.417 1.00 94.06 150 GLN A CA 1
ATOM 1242 C C . GLN A 1 150 ? -11.012 2.938 18.517 1.00 94.06 150 GLN A C 1
ATOM 1244 O O . GLN A 1 150 ? -10.537 3.337 19.580 1.00 94.06 150 GLN A O 1
ATOM 1249 N N . GLY A 1 151 ? -10.835 3.600 17.370 1.00 90.75 151 GLY A N 1
ATOM 1250 C CA . GLY A 1 151 ? -10.127 4.871 17.248 1.00 90.75 151 GLY A CA 1
ATOM 1251 C C . GLY A 1 151 ? -8.618 4.794 17.500 1.00 90.75 151 GLY A C 1
ATOM 1252 O O . GLY A 1 151 ? -7.969 5.830 17.615 1.00 90.75 151 GLY A O 1
ATOM 1253 N N . ARG A 1 152 ? -8.011 3.604 17.571 1.00 95.06 152 ARG A N 1
ATOM 1254 C CA . ARG A 1 152 ? -6.550 3.459 17.662 1.00 95.06 152 ARG A CA 1
ATOM 1255 C C . ARG A 1 152 ? -5.935 3.534 16.269 1.00 95.06 152 ARG A C 1
ATOM 1257 O O . ARG A 1 152 ? -5.908 2.544 15.541 1.00 95.06 152 ARG A O 1
ATOM 1264 N N . LEU A 1 153 ? -5.381 4.697 15.924 1.00 94.69 153 LEU A N 1
ATOM 1265 C CA . LEU A 1 153 ? -4.848 4.954 14.583 1.00 94.69 153 LEU A CA 1
ATOM 1266 C C . LEU A 1 153 ? -3.802 3.929 14.092 1.00 94.69 153 LEU A C 1
ATOM 1268 O O . LEU A 1 153 ? -3.913 3.502 12.945 1.00 94.69 153 LEU A O 1
ATOM 1272 N N . PRO A 1 154 ? -2.832 3.458 14.907 1.00 95.56 154 PRO A N 1
ATOM 1273 C CA . PRO A 1 154 ? -1.882 2.439 14.449 1.00 95.56 154 PRO A CA 1
ATOM 1274 C C . PRO A 1 154 ? -2.553 1.118 14.048 1.00 95.56 154 PRO A C 1
ATOM 1276 O O . PRO A 1 154 ? -2.148 0.489 13.074 1.00 95.56 154 PRO A O 1
ATOM 1279 N N . ILE A 1 155 ? -3.609 0.722 14.768 1.00 96.25 155 ILE A N 1
ATOM 1280 C CA . ILE A 1 155 ? -4.393 -0.479 14.454 1.00 96.25 155 ILE A CA 1
ATOM 1281 C C . ILE A 1 155 ? -5.204 -0.257 13.183 1.00 96.25 155 ILE A C 1
ATOM 1283 O O . ILE A 1 155 ? -5.261 -1.156 12.350 1.00 96.25 155 ILE A O 1
ATOM 1287 N N . LEU A 1 156 ? -5.790 0.933 13.007 1.00 96.31 156 LEU A N 1
ATOM 1288 C CA . LEU A 1 156 ? -6.499 1.285 11.778 1.00 96.31 156 LEU A CA 1
ATOM 1289 C C . LEU A 1 156 ? -5.567 1.199 10.566 1.00 96.31 156 LEU A C 1
ATOM 1291 O O . LEU A 1 156 ? -5.885 0.485 9.624 1.00 96.31 156 LEU A O 1
ATOM 1295 N N . LYS A 1 157 ? -4.390 1.838 10.610 1.00 95.19 157 LYS A N 1
ATOM 1296 C CA . LYS A 1 157 ? -3.398 1.787 9.520 1.00 95.19 157 LYS A CA 1
ATOM 1297 C C . LYS A 1 157 ? -3.012 0.355 9.154 1.00 95.19 157 LYS A C 1
ATOM 1299 O O . LYS A 1 157 ? -3.047 -0.008 7.981 1.00 95.19 157 LYS A O 1
ATOM 1304 N N . PHE A 1 158 ? -2.695 -0.460 10.161 1.00 94.88 158 PHE A N 1
ATOM 1305 C CA . PHE A 1 158 ? -2.376 -1.871 9.957 1.00 94.88 158 PHE A CA 1
ATOM 1306 C C . PHE A 1 158 ? -3.563 -2.646 9.367 1.00 94.88 158 PHE A C 1
ATOM 1308 O O . PHE A 1 158 ? -3.389 -3.431 8.439 1.00 94.88 158 PHE A O 1
ATOM 1315 N N . GLY A 1 159 ? -4.773 -2.406 9.879 1.00 94.81 159 GLY A N 1
ATOM 1316 C CA . GLY A 1 159 ? -6.006 -3.018 9.396 1.00 94.81 159 GLY A CA 1
ATOM 1317 C C . GLY A 1 159 ? -6.295 -2.681 7.941 1.00 94.81 159 GLY A C 1
ATOM 1318 O O . GLY A 1 159 ? -6.585 -3.586 7.170 1.00 94.81 159 GLY A O 1
ATOM 1319 N N . LEU A 1 160 ? -6.152 -1.416 7.539 1.00 94.19 160 LEU A N 1
ATOM 1320 C CA . LEU A 1 160 ? -6.365 -1.008 6.151 1.00 94.19 160 L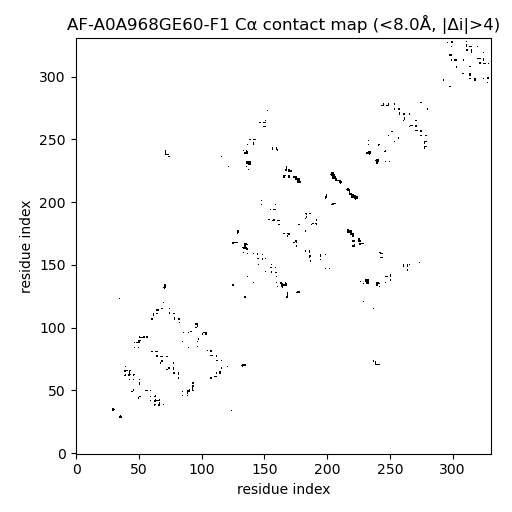EU A CA 1
ATOM 1321 C C . LEU A 1 160 ? -5.441 -1.781 5.198 1.00 94.19 160 LEU A C 1
ATOM 1323 O O . LEU A 1 160 ? -5.918 -2.321 4.208 1.00 94.19 160 LEU A O 1
ATOM 1327 N N . GLN A 1 161 ? -4.153 -1.913 5.528 1.00 91.56 161 GLN A N 1
ATOM 1328 C CA . GLN A 1 161 ? -3.195 -2.665 4.704 1.00 91.56 161 GLN A CA 1
ATOM 1329 C C . GLN A 1 161 ? -3.487 -4.171 4.690 1.00 91.56 161 GLN A C 1
ATOM 1331 O O . GLN A 1 161 ? -3.582 -4.789 3.630 1.00 91.56 161 GLN A O 1
ATOM 1336 N N . LEU A 1 162 ? -3.675 -4.768 5.871 1.00 91.69 162 LEU A N 1
ATOM 1337 C CA . LEU A 1 162 ? -3.918 -6.202 5.997 1.00 91.69 162 LEU A CA 1
ATOM 1338 C C . LEU A 1 162 ? -5.201 -6.614 5.273 1.00 91.69 162 LEU A C 1
ATOM 1340 O O . LEU A 1 162 ? -5.210 -7.599 4.542 1.00 91.69 162 LEU A O 1
ATOM 1344 N N . PHE A 1 163 ? -6.292 -5.883 5.472 1.00 91.44 163 PHE A N 1
ATOM 1345 C CA . PHE A 1 163 ? -7.563 -6.232 4.854 1.00 91.44 163 PHE A CA 1
ATOM 1346 C C . PHE A 1 163 ? -7.585 -5.884 3.368 1.00 91.44 163 PHE A C 1
ATOM 1348 O O . PHE A 1 163 ? -8.159 -6.666 2.621 1.00 91.44 163 PHE A O 1
ATOM 1355 N N . ALA A 1 164 ? -6.899 -4.826 2.915 1.00 89.44 164 ALA A N 1
ATOM 1356 C CA . ALA A 1 164 ? -6.728 -4.578 1.482 1.00 89.44 164 ALA A CA 1
ATOM 1357 C C . ALA A 1 164 ? -6.019 -5.755 0.803 1.00 89.44 164 ALA A C 1
ATOM 1359 O O . ALA A 1 164 ? -6.426 -6.200 -0.268 1.00 89.44 164 ALA A O 1
ATOM 1360 N N . TYR A 1 165 ? -5.013 -6.325 1.471 1.00 86.31 165 TYR A N 1
ATOM 1361 C CA . TYR A 1 165 ? -4.313 -7.511 0.995 1.00 86.31 165 TYR A CA 1
ATOM 1362 C C . TYR A 1 165 ? -5.206 -8.761 0.980 1.00 86.31 165 TYR A C 1
ATOM 1364 O O . TYR A 1 165 ? -5.174 -9.539 0.023 1.00 86.31 165 TYR A O 1
ATOM 1372 N N . LEU A 1 166 ? -5.988 -8.981 2.040 1.00 85.31 166 LEU A N 1
ATOM 1373 C CA . LEU A 1 166 ? -6.769 -10.207 2.221 1.00 85.31 166 LEU A CA 1
ATOM 1374 C C . LEU A 1 166 ? -8.090 -10.221 1.440 1.00 85.31 166 LEU A C 1
ATOM 1376 O O . LEU A 1 166 ? -8.440 -11.265 0.899 1.00 85.31 166 LEU A O 1
ATOM 1380 N N . SER A 1 167 ? -8.817 -9.099 1.394 1.00 82.88 167 SER A N 1
ATOM 1381 C CA . SER A 1 167 ? -10.162 -8.980 0.807 1.00 82.88 167 SER A CA 1
ATOM 1382 C C . SER A 1 167 ? -10.260 -9.536 -0.606 1.00 82.88 167 SER A C 1
ATOM 1384 O O . SER A 1 167 ? -11.103 -10.406 -0.828 1.00 82.88 167 SER A O 1
ATOM 1386 N N . PRO A 1 168 ? -9.385 -9.135 -1.547 1.00 78.12 168 PRO A N 1
ATOM 1387 C CA . PRO A 1 168 ? -9.476 -9.659 -2.892 1.00 78.12 168 PRO A CA 1
ATOM 1388 C C . PRO A 1 168 ? -9.209 -11.174 -2.860 1.00 78.12 168 PRO A C 1
ATOM 1390 O O . PRO A 1 168 ? -9.969 -11.958 -3.421 1.00 78.12 168 PRO A O 1
ATOM 1393 N N . ARG A 1 169 ? -8.185 -11.624 -2.127 1.00 77.44 169 ARG A N 1
ATOM 1394 C CA . ARG A 1 169 ? -7.731 -13.028 -2.073 1.00 77.44 169 ARG A CA 1
ATOM 1395 C C . ARG A 1 169 ? -8.710 -13.972 -1.359 1.00 77.44 169 ARG A C 1
ATOM 1397 O O . ARG A 1 169 ? -8.478 -15.183 -1.310 1.00 77.44 169 ARG A O 1
ATOM 1404 N N . ASN A 1 170 ? -9.788 -13.442 -0.784 1.00 75.25 170 ASN A N 1
ATOM 1405 C CA . ASN A 1 170 ? -10.760 -14.189 -0.003 1.00 75.25 170 ASN A CA 1
ATOM 1406 C C . ASN A 1 170 ? -11.886 -14.757 -0.877 1.00 75.25 170 ASN A C 1
ATOM 1408 O O . ASN A 1 170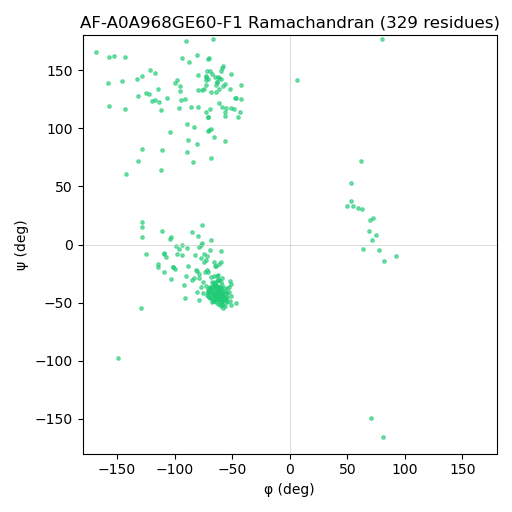 ? -13.009 -14.264 -0.875 1.00 75.25 170 ASN A O 1
ATOM 1412 N N . THR A 1 171 ? -11.624 -15.869 -1.557 1.00 68.69 171 THR A N 1
ATOM 1413 C CA . THR A 1 171 ? -12.631 -16.618 -2.337 1.00 68.69 171 THR A CA 1
ATOM 1414 C C . THR A 1 171 ? -13.594 -17.450 -1.466 1.00 68.69 171 THR A C 1
ATOM 1416 O O . THR A 1 171 ? -14.239 -18.385 -1.938 1.00 68.69 171 THR A O 1
ATOM 1419 N N . GLY A 1 172 ? -13.675 -17.166 -0.160 1.00 60.84 172 GLY A N 1
ATOM 1420 C CA . GLY A 1 172 ? -14.583 -17.812 0.796 1.00 60.84 172 GLY A CA 1
ATOM 1421 C C . GLY A 1 172 ? -14.120 -19.164 1.353 1.00 60.84 172 GLY A C 1
ATOM 1422 O O . GLY A 1 172 ? -14.661 -19.621 2.358 1.00 60.84 172 GLY A O 1
ATOM 1423 N N . LYS A 1 173 ? -13.110 -19.809 0.752 1.00 58.22 173 LYS A N 1
ATOM 1424 C CA . LYS A 1 173 ? -12.572 -21.109 1.214 1.00 58.22 173 LYS A CA 1
ATOM 1425 C C . LYS A 1 173 ? -11.067 -21.105 1.486 1.00 58.22 173 LYS A C 1
ATOM 1427 O O . LYS A 1 173 ? -10.542 -22.067 2.047 1.00 58.22 173 LYS A O 1
ATOM 1432 N N . ASN A 1 174 ? -10.375 -20.026 1.124 1.00 67.25 174 ASN A N 1
ATOM 1433 C CA . ASN A 1 174 ? -8.921 -20.004 1.095 1.00 67.25 174 ASN A CA 1
ATOM 1434 C C . ASN A 1 174 ? -8.320 -19.425 2.378 1.00 67.25 174 ASN A C 1
ATOM 1436 O O . ASN A 1 174 ? -8.741 -18.404 2.920 1.00 67.25 174 ASN A O 1
ATOM 1440 N N . LYS A 1 175 ? -7.284 -20.108 2.858 1.00 77.25 175 LYS A N 1
ATOM 1441 C CA . LYS A 1 175 ? -6.368 -19.593 3.870 1.00 77.25 175 LYS A CA 1
ATOM 1442 C C . LYS A 1 175 ? -5.295 -18.804 3.147 1.00 77.25 175 LYS A C 1
ATOM 1444 O O . LYS A 1 175 ? -4.570 -19.363 2.331 1.00 77.25 175 LYS A O 1
ATOM 1449 N N . ILE A 1 176 ? -5.201 -17.517 3.443 1.00 80.75 176 ILE A N 1
ATOM 1450 C CA . ILE A 1 176 ? -4.266 -16.627 2.767 1.00 80.75 176 ILE A CA 1
ATOM 1451 C C . ILE A 1 176 ? -3.015 -16.531 3.629 1.00 80.75 176 ILE A C 1
ATOM 1453 O O . ILE A 1 176 ? -3.063 -16.094 4.781 1.00 80.75 176 ILE A O 1
ATOM 1457 N N . SER A 1 177 ? -1.884 -16.970 3.092 1.00 79.69 177 SER A N 1
ATOM 1458 C CA . SER A 1 177 ? -0.596 -16.780 3.748 1.00 79.69 177 SER A CA 1
ATOM 1459 C C . SER A 1 177 ? -0.130 -15.336 3.572 1.00 79.69 177 SER A C 1
ATOM 1461 O O . SER A 1 177 ? -0.161 -14.792 2.471 1.00 79.69 177 SER A O 1
ATOM 1463 N N . VAL A 1 178 ? 0.318 -14.719 4.665 1.00 80.56 178 VAL A N 1
ATOM 1464 C CA . VAL A 1 178 ? 0.958 -13.399 4.641 1.00 80.56 178 VAL A CA 1
ATOM 1465 C C . VAL A 1 178 ? 2.362 -13.554 5.200 1.00 80.56 178 VAL A C 1
ATOM 1467 O O . VAL A 1 178 ? 2.531 -14.052 6.318 1.00 80.56 178 VAL A O 1
ATOM 1470 N N . HIS A 1 179 ? 3.369 -13.155 4.421 1.00 79.19 179 HIS A N 1
ATOM 1471 C CA . HIS A 1 179 ? 4.754 -13.212 4.876 1.00 79.19 179 HIS A CA 1
ATOM 1472 C C . HIS A 1 179 ? 4.952 -12.316 6.103 1.00 79.19 179 HIS A C 1
ATOM 1474 O O . HIS A 1 179 ? 4.370 -11.232 6.197 1.00 79.19 179 HIS A O 1
ATOM 1480 N N . ARG A 1 180 ? 5.797 -12.756 7.043 1.00 81.81 180 ARG A N 1
ATOM 1481 C CA . ARG A 1 180 ? 6.073 -12.012 8.281 1.00 81.81 180 ARG A CA 1
ATOM 1482 C C . ARG A 1 180 ? 6.542 -10.592 7.986 1.00 81.81 180 ARG A C 1
ATOM 1484 O O . ARG A 1 180 ? 6.095 -9.671 8.657 1.00 81.81 180 ARG A O 1
ATOM 1491 N N . ASP A 1 181 ? 7.405 -10.424 6.994 1.00 81.38 181 ASP A N 1
ATOM 1492 C CA . ASP A 1 181 ? 8.032 -9.128 6.733 1.00 81.38 181 ASP A CA 1
ATOM 1493 C C . ASP A 1 181 ? 7.023 -8.065 6.303 1.00 81.38 181 ASP A C 1
ATOM 1495 O O . ASP A 1 181 ? 7.133 -6.934 6.757 1.00 81.38 181 ASP A O 1
ATOM 1499 N N . ARG A 1 182 ? 5.953 -8.436 5.587 1.00 81.88 182 ARG A N 1
ATOM 1500 C CA . ARG A 1 182 ? 4.853 -7.498 5.301 1.00 81.88 182 ARG A CA 1
ATOM 1501 C C . ARG A 1 182 ? 4.069 -7.112 6.539 1.00 81.88 182 ARG A C 1
ATOM 1503 O O . ARG A 1 182 ? 3.731 -5.954 6.741 1.00 81.88 182 ARG A O 1
ATOM 1510 N N . LEU A 1 183 ? 3.791 -8.085 7.405 1.00 87.50 183 LEU A N 1
ATOM 1511 C CA . LEU A 1 183 ? 3.107 -7.807 8.667 1.00 87.50 183 LEU A CA 1
ATOM 1512 C C . LEU A 1 183 ? 3.937 -6.852 9.541 1.00 87.50 183 LEU A C 1
ATOM 1514 O O . LEU A 1 183 ? 3.379 -5.992 10.226 1.00 87.50 183 LEU A O 1
ATOM 1518 N N . VAL A 1 184 ? 5.263 -7.001 9.501 1.00 87.31 184 VAL A N 1
ATOM 1519 C CA . VAL A 1 184 ? 6.218 -6.107 10.162 1.00 87.31 184 VAL A CA 1
ATOM 1520 C C . VAL A 1 184 ? 6.234 -4.728 9.505 1.00 87.31 184 VAL A C 1
ATOM 1522 O O . VAL A 1 184 ? 6.156 -3.743 10.232 1.00 87.31 184 VAL A O 1
ATOM 1525 N N . GLU A 1 185 ? 6.279 -4.653 8.176 1.00 85.62 185 GLU A N 1
ATOM 1526 C CA . GLU A 1 185 ? 6.236 -3.409 7.396 1.00 85.62 185 GLU A CA 1
ATOM 1527 C C . GLU A 1 185 ? 4.985 -2.577 7.710 1.00 85.62 185 GLU A C 1
ATOM 1529 O O . GLU A 1 185 ? 5.082 -1.386 7.992 1.00 85.62 185 GLU A O 1
ATOM 1534 N N . TRP A 1 186 ? 3.806 -3.203 7.762 1.00 89.19 186 TRP A N 1
ATOM 1535 C CA . TRP A 1 186 ? 2.546 -2.512 8.066 1.00 89.19 186 TRP A CA 1
ATOM 1536 C C . TRP A 1 186 ? 2.407 -2.083 9.530 1.00 89.19 186 TRP A C 1
ATOM 1538 O O . TRP A 1 186 ? 1.449 -1.397 9.892 1.00 89.19 186 TRP A O 1
ATOM 1548 N N . SER A 1 187 ? 3.308 -2.529 10.406 1.00 91.12 187 SER A N 1
ATOM 1549 C CA . SER A 1 187 ? 3.279 -2.179 11.823 1.00 91.12 187 SER A CA 1
ATOM 1550 C C . SER A 1 187 ? 4.682 -2.136 12.430 1.00 91.12 187 SER A C 1
ATOM 1552 O O . SER A 1 187 ? 5.355 -1.113 12.377 1.00 91.12 187 SER A O 1
ATOM 1554 N N . SER A 1 188 ? 5.099 -3.215 13.093 1.00 89.94 188 SER A N 1
ATOM 1555 C CA . SER A 1 188 ? 6.458 -3.450 13.570 1.00 89.94 188 SER A CA 1
ATOM 1556 C C . SER A 1 188 ? 6.615 -4.899 14.024 1.00 89.94 188 SER A C 1
ATOM 1558 O O . SER A 1 188 ? 5.637 -5.582 14.338 1.00 89.94 188 SER A O 1
ATOM 1560 N N . THR A 1 189 ? 7.864 -5.337 14.200 1.00 86.25 189 THR A N 1
ATOM 1561 C CA . THR A 1 189 ? 8.219 -6.645 14.775 1.00 86.25 189 THR A CA 1
ATOM 1562 C C . THR A 1 189 ? 7.543 -6.929 16.115 1.00 86.25 189 THR A C 1
ATOM 1564 O O . THR A 1 189 ? 7.255 -8.085 16.417 1.00 86.25 189 THR A O 1
ATOM 1567 N N . LYS A 1 190 ? 7.283 -5.888 16.914 1.00 90.12 190 LYS A N 1
ATOM 1568 C CA . LYS A 1 190 ? 6.711 -6.022 18.260 1.00 90.12 190 LYS A CA 1
ATOM 1569 C C . LYS A 1 190 ? 5.183 -6.102 18.253 1.00 90.12 190 LYS A C 1
ATOM 1571 O O . LYS A 1 190 ? 4.615 -6.760 19.117 1.00 90.12 190 LYS A O 1
ATOM 1576 N N . ASN A 1 191 ? 4.527 -5.462 17.283 1.00 92.88 191 ASN A N 1
ATOM 1577 C CA . ASN A 1 191 ? 3.093 -5.181 17.375 1.00 92.88 191 ASN A CA 1
ATOM 1578 C C . ASN A 1 191 ? 2.225 -6.001 16.417 1.00 92.88 191 ASN A C 1
ATOM 1580 O O . ASN A 1 191 ? 1.048 -6.195 16.710 1.00 92.88 191 ASN A O 1
ATOM 1584 N N . TYR A 1 192 ? 2.762 -6.509 15.301 1.00 92.94 192 TYR A N 1
ATOM 1585 C CA . TYR A 1 192 ? 1.927 -7.114 14.251 1.00 92.94 192 TYR A CA 1
ATOM 1586 C C . TYR A 1 192 ? 1.058 -8.280 14.758 1.00 92.94 192 TYR A C 1
ATOM 1588 O O . TYR A 1 192 ? -0.098 -8.415 14.364 1.00 92.94 192 TYR A O 1
ATOM 1596 N N . LEU A 1 193 ? 1.582 -9.104 15.677 1.00 92.00 193 LEU A N 1
ATOM 1597 C CA . LEU A 1 193 ? 0.823 -10.191 16.305 1.00 92.00 193 LEU A CA 1
ATOM 1598 C C . LEU A 1 193 ? -0.330 -9.655 17.154 1.00 92.00 193 LEU A C 1
ATOM 1600 O O . LEU A 1 193 ? -1.447 -10.142 17.023 1.00 92.00 193 LEU A O 1
ATOM 1604 N N . GLN A 1 194 ? -0.070 -8.622 17.959 1.00 95.25 194 GLN A N 1
ATOM 1605 C CA . GLN A 1 194 ? -1.081 -7.988 18.806 1.00 95.25 194 GLN A CA 1
ATOM 1606 C C . GLN A 1 194 ? -2.201 -7.372 17.963 1.00 95.25 194 GLN A C 1
ATOM 1608 O O . GLN A 1 194 ? -3.369 -7.465 18.326 1.00 95.25 194 GLN A O 1
ATOM 1613 N N . TYR A 1 195 ? -1.865 -6.769 16.820 1.00 96.06 195 TYR A N 1
ATOM 1614 C CA . TYR A 1 195 ? -2.859 -6.171 15.927 1.00 96.06 195 TYR A CA 1
ATOM 1615 C C . TYR A 1 195 ? -3.678 -7.227 15.177 1.00 96.06 195 TYR A C 1
ATOM 1617 O O . TYR A 1 195 ? -4.884 -7.059 15.003 1.00 96.06 195 TYR A O 1
ATOM 1625 N N . ILE A 1 196 ? -3.067 -8.350 14.789 1.00 93.81 196 ILE A N 1
ATOM 1626 C CA . ILE A 1 196 ? -3.814 -9.495 14.251 1.00 93.81 196 ILE A CA 1
ATOM 1627 C C . ILE A 1 196 ? -4.759 -10.068 15.312 1.00 93.81 196 ILE A C 1
ATOM 1629 O O . ILE A 1 196 ? -5.930 -10.309 15.020 1.00 93.81 196 ILE A O 1
ATOM 1633 N N . ASP A 1 197 ? -4.274 -10.275 16.538 1.00 94.12 197 ASP A N 1
ATOM 1634 C CA . ASP A 1 197 ? -5.090 -10.808 17.630 1.00 94.12 197 ASP A CA 1
ATOM 1635 C C . ASP A 1 197 ? -6.234 -9.858 17.995 1.00 94.12 197 ASP A C 1
ATOM 1637 O O . ASP A 1 197 ? -7.341 -10.318 18.269 1.00 94.12 197 ASP A O 1
ATOM 1641 N N . HIS A 1 198 ? -6.013 -8.545 17.901 1.00 95.62 198 HIS A N 1
ATOM 1642 C CA . HIS A 1 198 ? -7.067 -7.542 18.033 1.00 95.62 198 HIS A CA 1
ATOM 1643 C C . HIS A 1 198 ? -8.200 -7.781 17.020 1.00 95.62 198 HIS A C 1
ATOM 1645 O O . HIS A 1 198 ? -9.352 -7.937 17.418 1.00 95.62 198 HIS A O 1
ATOM 1651 N N . PHE A 1 199 ? -7.903 -7.908 15.723 1.00 95.06 199 PHE A N 1
ATOM 1652 C CA . PHE A 1 199 ? -8.939 -8.173 14.710 1.00 95.06 199 PHE A CA 1
ATOM 1653 C C . PHE A 1 199 ? -9.561 -9.572 14.811 1.00 95.06 199 PHE A C 1
ATOM 1655 O O . PHE A 1 199 ? -10.735 -9.753 14.478 1.00 95.06 199 PHE A O 1
ATOM 1662 N N . LYS A 1 200 ? -8.812 -10.554 15.322 1.00 93.81 200 LYS A N 1
ATOM 1663 C CA . LYS A 1 200 ? -9.340 -11.880 15.665 1.00 93.81 200 LYS A CA 1
ATOM 1664 C C . LYS A 1 200 ? -10.372 -11.798 16.792 1.00 93.81 200 LYS A C 1
ATOM 1666 O O . LYS A 1 200 ? -11.427 -12.416 16.690 1.00 93.81 200 LYS A O 1
ATOM 1671 N N . GLN A 1 201 ? -10.093 -11.033 17.848 1.00 94.06 201 GLN A N 1
ATOM 1672 C CA . GLN A 1 201 ? -11.017 -10.822 18.971 1.00 94.06 201 GLN A CA 1
ATOM 1673 C C . GLN A 1 201 ? -12.286 -10.077 18.544 1.00 94.06 201 GLN A C 1
ATOM 1675 O O . GLN A 1 201 ? -13.356 -10.355 19.073 1.00 94.06 201 GLN A O 1
ATOM 1680 N N . GLN A 1 202 ? -12.185 -9.182 17.557 1.00 92.12 202 GLN A N 1
ATOM 1681 C CA . GLN A 1 202 ? -13.342 -8.515 16.946 1.00 92.12 202 GLN A CA 1
ATOM 1682 C C . GLN A 1 202 ? -14.123 -9.416 15.967 1.00 92.12 202 GLN A C 1
ATOM 1684 O O . GLN A 1 202 ? -15.083 -8.958 15.355 1.00 92.12 202 GLN A O 1
ATOM 1689 N N . GLY A 1 203 ? -13.721 -10.679 15.776 1.00 91.25 203 GLY A N 1
ATOM 1690 C CA . GLY A 1 203 ? -14.428 -11.615 14.901 1.00 91.25 203 GLY A CA 1
ATOM 1691 C C . GLY A 1 203 ? -14.316 -11.295 13.408 1.00 91.25 203 GLY A C 1
ATOM 1692 O O . GLY A 1 203 ? -15.136 -11.769 12.629 1.00 91.25 203 GLY A O 1
ATOM 1693 N N . LEU A 1 2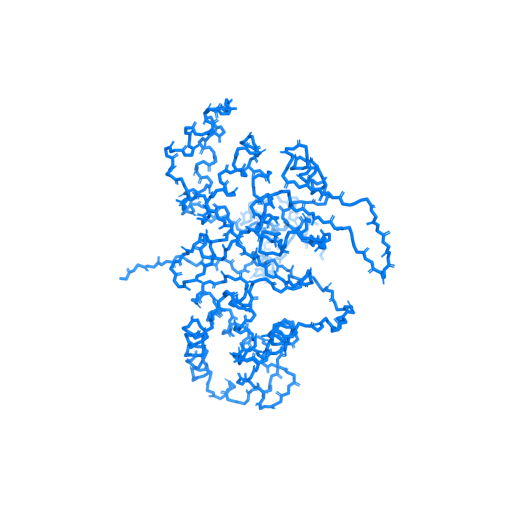04 ? -13.309 -10.520 12.989 1.00 91.25 204 LEU A N 1
ATOM 1694 C CA . LEU A 1 204 ? -13.124 -10.162 11.577 1.00 91.25 204 LEU A CA 1
ATOM 1695 C C . LEU A 1 204 ? -12.249 -11.162 10.814 1.00 91.25 204 LEU A C 1
ATOM 1697 O O . LEU A 1 204 ? -12.388 -11.322 9.600 1.00 91.25 204 LEU A O 1
ATOM 1701 N N . LEU A 1 205 ? -11.351 -11.852 11.518 1.00 91.94 205 LEU A N 1
ATOM 1702 C CA . LEU A 1 205 ? -10.464 -12.849 10.928 1.00 91.94 205 LEU A CA 1
ATOM 1703 C C . LEU A 1 205 ? -10.221 -14.040 11.856 1.00 91.94 205 LEU A C 1
ATOM 1705 O O . LEU A 1 205 ? -10.387 -13.969 13.074 1.00 91.94 205 LEU A O 1
ATOM 1709 N N . LYS A 1 206 ? -9.761 -15.141 11.266 1.00 89.81 206 LYS A N 1
ATOM 1710 C CA . LYS A 1 206 ? -9.151 -16.281 11.954 1.00 89.81 206 LYS A CA 1
ATOM 1711 C C . LYS A 1 206 ? -7.713 -16.428 11.488 1.00 89.81 206 LYS A C 1
ATOM 1713 O O . LYS A 1 206 ? -7.390 -16.162 10.335 1.00 89.81 206 LYS A O 1
ATOM 1718 N N . ARG A 1 207 ? -6.854 -16.888 12.392 1.00 86.94 207 ARG A N 1
ATOM 1719 C CA . ARG A 1 207 ? -5.472 -17.237 12.080 1.00 86.94 207 ARG A CA 1
ATOM 1720 C C . ARG A 1 207 ? -5.195 -18.661 12.507 1.00 86.94 207 ARG A C 1
ATOM 1722 O O . ARG A 1 207 ? -5.449 -19.026 13.657 1.00 86.94 207 ARG A O 1
ATOM 1729 N N . ASP A 1 208 ? -4.632 -19.425 11.591 1.00 82.62 208 ASP A N 1
ATOM 1730 C CA . ASP A 1 208 ? -4.249 -20.799 11.846 1.00 82.62 208 ASP A CA 1
ATOM 1731 C C . ASP A 1 208 ? -3.043 -20.888 12.782 1.00 82.62 208 ASP A C 1
ATOM 1733 O O . ASP A 1 208 ? -2.077 -20.123 12.696 1.00 82.62 208 ASP A O 1
ATOM 1737 N N . ALA A 1 209 ? -3.078 -21.887 13.662 1.00 75.25 209 ALA A N 1
ATOM 1738 C CA . ALA A 1 209 ? -1.944 -22.228 14.513 1.00 75.25 209 ALA A CA 1
ATOM 1739 C C . ALA A 1 209 ? -0.872 -23.036 13.761 1.00 75.25 209 ALA A C 1
ATOM 1741 O O . ALA A 1 209 ? 0.300 -22.998 14.136 1.00 75.25 209 ALA A O 1
ATOM 1742 N N . ARG A 1 210 ? -1.271 -23.760 12.706 1.00 73.44 210 ARG A N 1
ATOM 1743 C CA . ARG A 1 210 ? -0.413 -24.707 11.989 1.00 73.44 210 ARG A CA 1
ATOM 1744 C C . ARG A 1 210 ? 0.599 -23.965 11.112 1.00 73.44 210 ARG A C 1
ATOM 1746 O O . ARG A 1 210 ? 0.241 -23.060 10.366 1.00 73.44 210 ARG A O 1
ATOM 1753 N N . TYR A 1 211 ? 1.850 -24.398 11.192 1.00 74.69 211 TYR A N 1
ATOM 1754 C CA . TYR A 1 211 ? 2.976 -23.938 10.383 1.00 74.69 211 TYR A CA 1
ATOM 1755 C C . TYR A 1 211 ? 3.904 -25.125 10.137 1.00 74.69 211 TYR A C 1
ATOM 1757 O O . TYR A 1 211 ? 4.109 -25.922 11.056 1.00 74.69 211 TYR A O 1
ATOM 1765 N N . LYS A 1 212 ? 4.465 -25.234 8.933 1.00 65.00 212 LYS A N 1
ATOM 1766 C CA . LYS A 1 212 ? 5.517 -26.207 8.635 1.00 65.00 212 LYS A CA 1
ATOM 1767 C C . LYS A 1 212 ? 6.526 -25.575 7.675 1.00 65.00 212 LYS A C 1
ATOM 1769 O O . LYS A 1 212 ? 6.163 -25.215 6.556 1.00 65.00 212 LYS A O 1
ATOM 1774 N N . VAL A 1 213 ? 7.770 -25.426 8.141 1.00 65.88 213 VAL A N 1
ATOM 1775 C CA . VAL A 1 213 ? 8.904 -24.902 7.352 1.00 65.88 213 VAL A CA 1
ATOM 1776 C C . VAL A 1 213 ? 8.994 -25.682 6.034 1.00 65.88 213 VAL A C 1
ATOM 1778 O O . VAL A 1 213 ? 8.860 -26.905 6.058 1.00 65.88 213 VAL A O 1
ATOM 1781 N N . GLY A 1 214 ? 9.162 -24.990 4.904 1.00 57.34 214 GLY A N 1
ATOM 1782 C CA . GLY A 1 214 ? 9.261 -25.607 3.571 1.00 57.34 214 GLY A CA 1
ATOM 1783 C C . GLY A 1 214 ? 7.959 -26.202 3.016 1.00 57.34 214 GLY A C 1
ATOM 1784 O O . GLY A 1 214 ? 7.974 -26.806 1.953 1.00 57.34 214 GLY A O 1
ATOM 1785 N N . HIS A 1 215 ? 6.828 -26.064 3.719 1.00 52.56 215 HIS A N 1
ATOM 1786 C CA . HIS A 1 215 ? 5.549 -26.625 3.271 1.00 52.56 215 HIS A CA 1
ATOM 1787 C C . HIS A 1 215 ? 4.404 -25.612 3.274 1.00 52.56 215 HIS A C 1
ATOM 1789 O O . HIS A 1 215 ? 3.728 -25.462 2.263 1.00 52.56 215 HIS A O 1
ATOM 1795 N N . TYR A 1 216 ? 4.136 -24.941 4.400 1.00 63.84 216 TYR A N 1
ATOM 1796 C CA . TYR A 1 216 ? 3.066 -23.941 4.462 1.00 63.84 216 TYR A CA 1
ATOM 1797 C C . TYR A 1 216 ? 3.258 -22.932 5.599 1.00 63.84 216 TYR A C 1
ATOM 1799 O O . TYR A 1 216 ? 3.598 -23.270 6.741 1.00 63.84 216 TYR A O 1
ATOM 1807 N N . ALA A 1 217 ? 2.978 -21.666 5.285 1.00 67.44 217 ALA A N 1
ATOM 1808 C CA . ALA A 1 217 ? 2.939 -20.574 6.248 1.00 67.44 217 ALA A CA 1
ATOM 1809 C C . ALA A 1 217 ? 1.604 -20.544 7.014 1.00 67.44 217 ALA A C 1
ATOM 1811 O O . ALA A 1 217 ? 0.604 -21.125 6.589 1.00 67.44 217 ALA A O 1
ATOM 1812 N N . LYS A 1 218 ? 1.567 -19.826 8.146 1.00 79.88 218 LYS A N 1
ATOM 1813 C CA . LYS A 1 218 ? 0.313 -19.609 8.886 1.00 79.88 218 LYS A CA 1
ATOM 1814 C C . LYS A 1 218 ? -0.680 -18.860 8.000 1.00 79.88 218 LYS A C 1
ATOM 1816 O O . LYS A 1 218 ? -0.394 -17.749 7.557 1.00 79.88 218 LYS A O 1
ATOM 1821 N N . GLY A 1 219 ? -1.841 -19.463 7.776 1.00 82.81 219 GLY A N 1
ATOM 1822 C CA . GLY A 1 219 ? -2.934 -18.850 7.034 1.00 82.81 219 GLY A CA 1
ATOM 1823 C C . GLY A 1 219 ? -3.738 -17.867 7.883 1.00 82.81 219 GLY A C 1
ATOM 1824 O O . GLY A 1 219 ? -3.937 -18.082 9.084 1.00 82.81 219 GLY A O 1
ATOM 1825 N N . ILE A 1 220 ? -4.218 -16.808 7.243 1.00 87.31 220 ILE A N 1
ATOM 1826 C CA . ILE A 1 220 ? -5.239 -15.898 7.755 1.00 87.31 220 ILE A CA 1
ATOM 1827 C C . ILE A 1 220 ? -6.473 -16.050 6.864 1.00 87.31 220 ILE A C 1
ATOM 1829 O O . ILE A 1 220 ? -6.363 -16.073 5.639 1.00 87.31 220 ILE A O 1
ATOM 1833 N N . SER A 1 221 ? -7.645 -16.167 7.477 1.00 85.12 221 SER A N 1
ATOM 1834 C CA . SER A 1 221 ? -8.929 -16.241 6.779 1.00 85.12 221 SER A CA 1
ATOM 1835 C C . SER A 1 221 ? -9.810 -15.105 7.263 1.00 85.12 221 SER A C 1
ATOM 1837 O O . SER A 1 221 ? -9.967 -14.922 8.472 1.00 85.12 221 SER A O 1
ATOM 1839 N N . LEU A 1 222 ? -10.388 -14.351 6.333 1.00 85.69 222 LEU A N 1
ATOM 1840 C CA . LEU A 1 222 ? -11.419 -13.377 6.665 1.00 85.69 222 LEU A CA 1
ATOM 1841 C C . LEU A 1 222 ? -12.716 -14.112 7.003 1.00 85.69 222 LEU A C 1
ATOM 1843 O O . LEU A 1 222 ? -13.034 -15.137 6.404 1.00 85.69 222 LEU A O 1
ATOM 1847 N N . LEU A 1 223 ? -13.439 -13.607 7.999 1.00 82.69 223 LEU A N 1
ATOM 1848 C CA . LEU A 1 223 ? -14.750 -14.146 8.373 1.00 82.69 223 LEU A CA 1
ATOM 1849 C C . LEU A 1 223 ? -15.896 -13.499 7.597 1.00 82.69 223 LEU A C 1
ATOM 1851 O O . LEU A 1 223 ? -16.975 -14.075 7.500 1.00 82.69 223 LEU A O 1
ATOM 1855 N N . GLN A 1 224 ? -15.640 -12.335 7.009 1.00 73.44 224 GLN A N 1
ATOM 1856 C CA . GLN A 1 224 ? -16.502 -11.738 6.003 1.00 73.44 224 GLN A CA 1
ATOM 1857 C C . GLN A 1 224 ? -16.402 -12.518 4.681 1.00 73.44 224 GLN A C 1
ATOM 1859 O O . GLN A 1 224 ? -15.358 -13.092 4.365 1.00 73.44 224 GLN A O 1
ATOM 1864 N N . GLY A 1 225 ? -17.494 -12.541 3.913 1.00 66.19 225 GLY A N 1
ATOM 1865 C CA . GLY A 1 225 ? -17.531 -13.141 2.578 1.00 66.19 225 GLY A CA 1
ATOM 1866 C C . GLY A 1 225 ? -16.674 -12.400 1.545 1.00 66.19 225 GLY A C 1
ATOM 1867 O O . GLY A 1 225 ? -16.077 -11.362 1.828 1.00 66.19 225 GLY A O 1
ATOM 1868 N N . TYR A 1 226 ? -16.629 -12.954 0.334 1.00 65.31 226 TYR A N 1
ATOM 1869 C CA . TYR A 1 226 ? -15.958 -12.351 -0.818 1.00 65.31 226 TYR A CA 1
ATOM 1870 C C . TYR A 1 226 ? -16.489 -10.936 -1.106 1.00 65.31 226 TYR A C 1
ATOM 1872 O O . TYR A 1 226 ? -17.697 -10.691 -1.062 1.00 65.31 226 TYR A O 1
ATOM 1880 N N . THR A 1 227 ? -15.582 -10.015 -1.424 1.00 69.88 227 THR A N 1
ATOM 1881 C CA . THR A 1 227 ? -15.902 -8.664 -1.902 1.00 69.88 227 THR A CA 1
ATOM 1882 C C . THR A 1 227 ? -15.601 -8.595 -3.393 1.00 69.88 227 THR A C 1
ATOM 1884 O O . THR A 1 227 ? -14.477 -8.908 -3.767 1.00 69.88 227 THR A O 1
ATOM 1887 N N . SER A 1 228 ? -16.565 -8.186 -4.227 1.00 71.38 228 SER A N 1
ATOM 1888 C CA . SER A 1 228 ? -16.300 -7.943 -5.657 1.00 71.38 228 SER A CA 1
ATOM 1889 C C . SER A 1 228 ? -15.419 -6.708 -5.851 1.00 71.38 228 SER A C 1
ATOM 1891 O O . SER A 1 228 ? -15.533 -5.745 -5.082 1.00 71.38 228 SER A O 1
ATOM 1893 N N . PHE A 1 229 ? -14.603 -6.719 -6.910 1.00 76.44 229 PHE A N 1
ATOM 1894 C CA . PHE A 1 229 ? -13.802 -5.566 -7.328 1.00 76.44 229 PHE A CA 1
ATOM 1895 C C . PHE A 1 229 ? -14.678 -4.364 -7.701 1.00 76.44 229 PHE A C 1
ATOM 1897 O O . PHE A 1 229 ? -14.304 -3.241 -7.395 1.00 76.44 229 PHE A O 1
ATOM 1904 N N . ASP A 1 230 ? -15.896 -4.587 -8.206 1.00 77.38 230 ASP A N 1
ATOM 1905 C CA . ASP A 1 230 ? -16.849 -3.516 -8.567 1.00 77.38 230 ASP A CA 1
ATOM 1906 C C . ASP A 1 230 ? -17.237 -2.604 -7.392 1.00 77.38 230 ASP A C 1
ATOM 1908 O O . ASP A 1 230 ? -17.843 -1.551 -7.571 1.00 77.38 230 ASP A O 1
ATOM 1912 N N . ARG A 1 231 ? -16.955 -3.036 -6.157 1.00 81.94 231 ARG A N 1
ATOM 1913 C CA . ARG A 1 231 ? -17.216 -2.268 -4.931 1.00 81.94 231 ARG A CA 1
ATOM 1914 C C . ARG A 1 231 ? -15.954 -1.645 -4.340 1.00 81.94 231 ARG A C 1
ATOM 1916 O O . ARG A 1 231 ? -16.009 -1.110 -3.228 1.00 81.94 231 ARG A O 1
ATOM 1923 N N . ALA A 1 232 ? -14.815 -1.772 -5.016 1.00 86.50 232 ALA A N 1
ATOM 1924 C CA . ALA A 1 232 ? -13.563 -1.187 -4.578 1.00 86.50 232 ALA A CA 1
ATOM 1925 C C . ALA A 1 232 ? -13.680 0.340 -4.536 1.00 86.50 232 ALA A C 1
ATOM 1927 O O . ALA A 1 232 ? -14.332 0.969 -5.366 1.00 86.50 232 ALA A O 1
ATOM 1928 N N . LEU A 1 233 ? -13.027 0.949 -3.552 1.00 86.94 233 LEU A N 1
ATOM 1929 C CA . LEU A 1 233 ? -12.835 2.392 -3.527 1.00 86.94 233 LEU A CA 1
ATOM 1930 C C . LEU A 1 233 ? -11.841 2.753 -4.636 1.00 86.94 233 LEU A C 1
ATOM 1932 O O . LEU A 1 233 ? -10.639 2.576 -4.454 1.00 86.94 233 LEU A O 1
ATOM 1936 N N . GLN A 1 234 ? -12.348 3.200 -5.783 1.00 83.88 234 GLN A N 1
ATOM 1937 C CA . GLN A 1 234 ? -11.554 3.600 -6.945 1.00 83.88 234 GLN A CA 1
ATOM 1938 C C . GLN A 1 234 ? -11.313 5.111 -6.962 1.00 83.88 234 GLN A C 1
ATOM 1940 O O . GLN A 1 234 ? -12.237 5.905 -6.780 1.00 83.88 234 GLN A O 1
ATOM 1945 N N . LEU A 1 235 ? -10.061 5.495 -7.178 1.00 79.75 235 LEU A N 1
ATOM 1946 C CA . LEU A 1 235 ? -9.670 6.861 -7.502 1.00 79.75 235 LEU A CA 1
ATOM 1947 C C . LEU A 1 235 ? -9.691 7.063 -9.021 1.00 79.75 235 LEU A C 1
ATOM 1949 O O . LEU A 1 235 ? -9.918 6.124 -9.786 1.00 79.75 235 LEU A O 1
ATOM 1953 N N . GLU A 1 236 ? -9.448 8.301 -9.447 1.00 66.12 236 GLU A N 1
ATOM 1954 C CA . GLU A 1 236 ? -9.227 8.631 -10.856 1.00 66.12 236 GLU A CA 1
ATOM 1955 C C . GLU A 1 236 ? -8.148 7.700 -11.459 1.00 66.12 236 GLU A C 1
ATOM 1957 O O . GLU A 1 236 ? -7.236 7.267 -10.749 1.00 66.12 236 GLU A O 1
ATOM 1962 N N . GLU A 1 237 ? -8.281 7.359 -12.749 1.00 63.34 237 GLU A N 1
ATOM 1963 C CA . GLU A 1 237 ? -7.445 6.369 -13.473 1.00 63.34 237 GLU A CA 1
ATOM 1964 C C . GLU A 1 237 ? -7.687 4.884 -13.111 1.00 63.34 237 GLU A C 1
ATOM 1966 O O . GLU A 1 237 ? -6.801 4.047 -13.293 1.00 63.34 237 GLU A O 1
ATOM 1971 N N . ASP A 1 238 ? -8.867 4.537 -12.581 1.00 66.06 238 ASP A N 1
ATOM 1972 C CA . ASP A 1 238 ? -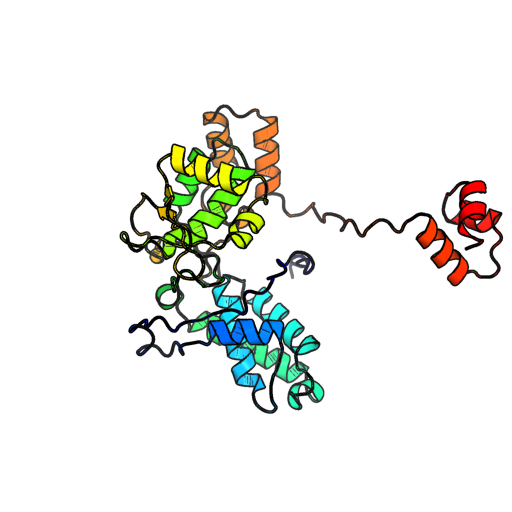9.274 3.151 -12.267 1.00 66.06 238 ASP A CA 1
ATOM 1973 C C . ASP A 1 238 ? -8.286 2.402 -11.345 1.00 66.06 238 ASP A C 1
ATOM 1975 O O . ASP A 1 238 ? -8.061 1.187 -11.422 1.00 66.06 238 ASP A O 1
ATOM 1979 N N . ARG A 1 239 ? -7.644 3.141 -10.430 1.00 76.94 239 ARG A N 1
ATOM 1980 C CA . ARG A 1 239 ? -6.789 2.550 -9.395 1.00 76.94 239 ARG A CA 1
ATOM 1981 C C . ARG A 1 239 ? -7.535 2.445 -8.066 1.00 76.94 239 ARG A C 1
ATOM 1983 O O . ARG A 1 239 ? -8.183 3.405 -7.645 1.00 76.94 239 ARG A O 1
ATOM 1990 N N . PRO A 1 240 ? -7.383 1.338 -7.326 1.00 82.00 240 PRO A N 1
ATOM 1991 C CA . PRO A 1 240 ? -7.857 1.273 -5.955 1.00 82.00 240 PRO A CA 1
ATOM 1992 C C . PRO A 1 240 ? -7.124 2.266 -5.051 1.00 82.00 240 PRO A C 1
ATOM 1994 O O . PRO A 1 240 ? -5.893 2.372 -5.091 1.00 82.00 240 PRO A O 1
ATOM 1997 N N . ALA A 1 241 ? -7.879 2.934 -4.186 1.00 82.81 241 ALA A N 1
ATOM 1998 C CA . ALA A 1 241 ? -7.347 3.736 -3.100 1.00 82.81 241 ALA A CA 1
ATOM 1999 C C . ALA A 1 241 ? -6.474 2.883 -2.175 1.00 82.81 241 ALA A C 1
ATOM 2001 O O . ALA A 1 241 ? -6.827 1.759 -1.796 1.00 82.81 241 ALA A O 1
ATOM 2002 N N . SER A 1 242 ? -5.330 3.432 -1.785 1.00 81.75 242 SER A N 1
ATOM 2003 C CA . SER A 1 242 ? -4.319 2.753 -0.992 1.00 81.75 242 SER A CA 1
ATOM 2004 C C . SER A 1 242 ? -3.874 3.623 0.177 1.00 81.75 242 SER A C 1
ATOM 2006 O O . SER A 1 242 ? -3.397 4.741 0.022 1.00 81.75 242 SER A O 1
ATOM 2008 N N . GLY A 1 243 ? -3.913 3.047 1.376 1.00 83.38 243 GLY A N 1
ATOM 2009 C CA . GLY A 1 243 ? -3.443 3.714 2.583 1.00 83.38 243 GLY A CA 1
ATOM 2010 C C . GLY A 1 243 ? -4.443 4.703 3.179 1.00 83.38 243 GLY A C 1
ATOM 2011 O O . GLY A 1 243 ? -5.551 4.906 2.696 1.00 83.38 243 GLY A O 1
ATOM 2012 N N . LEU A 1 244 ? -4.052 5.275 4.315 1.00 91.12 244 LEU A N 1
ATOM 2013 C CA . LEU A 1 244 ? -4.948 6.022 5.195 1.00 91.12 244 LEU A CA 1
ATOM 2014 C C . LEU A 1 244 ? -5.528 7.289 4.537 1.00 91.12 244 LEU A C 1
ATOM 2016 O O . LEU A 1 244 ? -6.725 7.538 4.665 1.00 91.12 244 LEU A O 1
ATOM 2020 N N . HIS A 1 245 ? -4.676 8.062 3.860 1.00 90.00 245 HIS A N 1
ATOM 2021 C CA . HIS A 1 245 ? -4.994 9.391 3.321 1.00 90.00 245 HIS A CA 1
ATOM 2022 C C . HIS A 1 245 ? -5.893 9.335 2.084 1.00 90.00 245 HIS A C 1
ATOM 2024 O O . HIS A 1 245 ? -6.627 10.273 1.821 1.00 90.00 245 HIS A O 1
ATOM 2030 N N . GLU A 1 246 ? -5.899 8.216 1.363 1.00 89.81 246 GLU A N 1
ATOM 2031 C CA . GLU A 1 246 ? -6.799 8.013 0.228 1.00 89.81 246 GLU A CA 1
ATOM 2032 C C . GLU A 1 246 ? -8.104 7.345 0.676 1.00 89.81 246 GLU A C 1
ATOM 2034 O O . GLU A 1 246 ? -9.200 7.790 0.348 1.00 89.81 246 GLU A O 1
ATOM 2039 N N . ILE A 1 247 ? -8.003 6.288 1.489 1.00 92.25 247 ILE A N 1
ATOM 2040 C CA . ILE A 1 247 ? -9.146 5.425 1.806 1.00 92.25 247 ILE A CA 1
ATOM 2041 C C . ILE A 1 247 ? -10.149 6.114 2.736 1.00 92.25 247 ILE A C 1
ATOM 2043 O O . ILE A 1 247 ? -11.358 5.988 2.537 1.00 92.25 247 ILE A O 1
ATOM 2047 N N . ILE A 1 248 ? -9.685 6.814 3.778 1.00 95.19 248 ILE A N 1
ATOM 2048 C CA . ILE A 1 248 ? -10.605 7.409 4.757 1.00 95.19 248 ILE A CA 1
ATOM 2049 C C . ILE A 1 248 ? -11.403 8.576 4.156 1.00 95.19 248 ILE A C 1
ATOM 2051 O O . ILE A 1 248 ? -12.627 8.566 4.323 1.00 95.19 248 ILE A O 1
ATOM 2055 N N . PRO A 1 249 ? -10.793 9.532 3.425 1.00 94.19 249 PRO A N 1
ATOM 2056 C CA . PRO A 1 249 ? -11.539 10.630 2.807 1.00 94.19 249 PRO A CA 1
ATOM 2057 C C . PRO A 1 249 ? -12.571 10.192 1.766 1.00 94.19 249 PRO A C 1
ATOM 2059 O O . PRO A 1 249 ? -13.582 10.867 1.598 1.00 94.19 249 PRO A O 1
ATOM 2062 N N . MET A 1 250 ? -12.378 9.041 1.115 1.00 92.12 250 MET A N 1
ATOM 2063 C CA . MET A 1 250 ? -13.382 8.486 0.199 1.00 92.12 250 MET A CA 1
ATOM 2064 C C . MET A 1 250 ? -14.635 7.953 0.904 1.00 92.12 250 MET A C 1
ATOM 2066 O O . MET A 1 250 ? -15.697 7.833 0.293 1.00 92.12 250 MET A O 1
ATOM 2070 N N . VAL A 1 251 ? -14.529 7.596 2.185 1.00 94.56 251 VAL A N 1
ATOM 2071 C CA . VAL A 1 251 ? -15.633 6.996 2.950 1.00 94.56 251 VAL A CA 1
ATOM 2072 C C . VAL A 1 251 ? -16.293 8.000 3.888 1.00 94.56 251 VAL A C 1
ATOM 2074 O O . VAL A 1 251 ? -17.490 7.876 4.164 1.00 94.56 251 VAL A O 1
ATOM 2077 N N . TYR A 1 25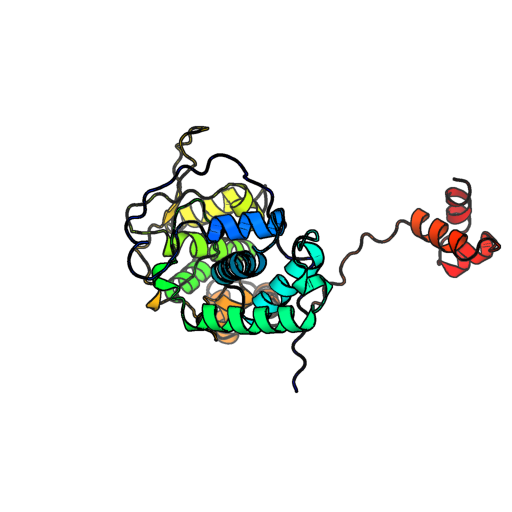2 ? -15.536 8.983 4.371 1.00 95.25 252 TYR A N 1
ATOM 2078 C CA . TYR A 1 252 ? -15.980 9.943 5.370 1.00 95.25 252 TYR A CA 1
ATOM 2079 C C . TYR A 1 252 ? -15.625 11.375 4.979 1.00 95.25 252 TYR A C 1
ATOM 2081 O O . TYR A 1 252 ? -14.513 11.659 4.545 1.00 95.25 252 TYR A O 1
ATOM 2089 N N . SER A 1 253 ? -16.529 12.307 5.281 1.00 94.88 253 SER A N 1
ATOM 2090 C CA . SER A 1 253 ? -16.130 13.698 5.488 1.00 94.88 253 SER A CA 1
ATOM 2091 C C . SER A 1 253 ? -15.348 13.831 6.805 1.00 94.88 253 SER A C 1
ATOM 2093 O O . SER A 1 253 ? -15.499 13.006 7.714 1.00 94.88 253 SER A O 1
ATOM 2095 N N . GLN A 1 254 ? -14.562 14.903 6.965 1.00 95.19 254 GLN A N 1
ATOM 2096 C CA . GLN A 1 254 ? -13.896 15.203 8.244 1.00 95.19 254 GLN A CA 1
ATOM 2097 C C . GLN A 1 254 ? -14.893 15.219 9.413 1.00 95.19 254 GLN A C 1
ATOM 2099 O O . GLN A 1 254 ? -14.613 14.687 10.489 1.00 95.19 254 GLN A O 1
ATOM 2104 N N . HIS A 1 255 ? -16.076 15.797 9.186 1.00 94.94 255 HIS A N 1
ATOM 2105 C CA . HIS A 1 255 ? -17.140 15.886 10.179 1.00 94.94 255 HIS A CA 1
ATOM 2106 C C . HIS A 1 255 ? -17.673 14.502 10.578 1.00 94.94 255 HIS A C 1
ATOM 2108 O O . HIS A 1 255 ? -17.802 14.209 11.770 1.00 94.94 255 HIS A O 1
ATOM 2114 N N . ASP A 1 256 ? -17.944 13.628 9.607 1.00 96.06 256 ASP A N 1
ATOM 2115 C CA . ASP A 1 256 ? -18.504 12.301 9.884 1.00 96.06 256 ASP A CA 1
ATOM 2116 C C . ASP A 1 256 ? -17.485 11.386 10.556 1.00 96.06 256 ASP A C 1
ATOM 2118 O O . ASP A 1 256 ? -17.828 10.666 11.496 1.00 96.06 256 ASP A O 1
ATOM 2122 N N . TYR A 1 257 ? -16.216 11.472 10.149 1.00 97.06 257 TYR A N 1
ATOM 2123 C CA . TYR A 1 257 ? -15.132 10.766 10.823 1.00 97.06 257 TYR A CA 1
ATOM 2124 C C . TYR A 1 257 ? -14.983 11.234 12.277 1.00 97.06 257 TYR A C 1
ATOM 2126 O O . TYR A 1 257 ? -14.934 10.416 13.198 1.00 97.06 257 TYR A O 1
ATOM 2134 N N . ALA A 1 258 ? -15.009 12.550 12.520 1.00 96.12 258 ALA A N 1
ATOM 2135 C CA . ALA A 1 258 ? -14.965 13.115 13.869 1.00 96.12 258 ALA A CA 1
ATOM 2136 C C . ALA A 1 258 ? -16.140 12.637 14.735 1.00 96.12 258 ALA A C 1
ATOM 2138 O O . ALA A 1 258 ? -15.956 12.258 15.896 1.00 96.12 258 ALA A O 1
ATOM 2139 N N . LYS A 1 259 ? -17.352 12.625 14.166 1.00 96.44 259 LYS A N 1
ATOM 2140 C CA . LYS A 1 259 ? -18.565 12.127 14.825 1.00 96.44 259 LYS A CA 1
ATOM 2141 C C . LYS A 1 259 ? -18.425 10.649 15.188 1.00 96.44 259 LYS A C 1
ATOM 2143 O O . LYS A 1 259 ? -18.764 10.269 16.310 1.00 96.44 259 LYS A O 1
ATOM 2148 N N . GLN A 1 260 ? -17.875 9.844 14.283 1.00 96.06 260 GLN A N 1
ATOM 2149 C CA . GLN A 1 260 ? -17.633 8.420 14.491 1.00 96.06 260 GLN A CA 1
ATOM 2150 C C . GLN A 1 260 ? -16.625 8.173 15.625 1.00 96.06 260 GLN A C 1
ATOM 2152 O O . GLN A 1 260 ? -16.884 7.363 16.517 1.00 96.06 260 GLN A O 1
ATOM 2157 N N . LEU A 1 261 ? -15.519 8.923 15.669 1.00 96.38 261 LEU A N 1
ATOM 2158 C CA . LEU A 1 261 ? -14.552 8.839 16.771 1.00 96.38 261 LEU A CA 1
ATOM 2159 C C . LEU A 1 261 ? -15.137 9.326 18.108 1.00 96.38 261 LEU A C 1
ATOM 2161 O O . LEU A 1 261 ? -14.866 8.740 19.158 1.00 96.38 261 LEU A O 1
ATOM 2165 N N . LYS A 1 262 ? -15.981 10.364 18.092 1.00 95.50 262 LYS A N 1
ATOM 2166 C CA . LYS A 1 262 ? -16.684 10.843 19.292 1.00 95.50 262 LYS A CA 1
ATOM 2167 C C . LYS A 1 262 ? -17.648 9.788 19.841 1.00 95.50 262 LYS A C 1
ATOM 2169 O O . LYS A 1 262 ? -17.726 9.619 21.056 1.00 95.50 262 LYS A O 1
ATOM 2174 N N . ALA A 1 263 ? -18.339 9.050 18.972 1.00 95.00 263 ALA A N 1
ATOM 2175 C CA . ALA A 1 263 ? -19.203 7.938 19.376 1.00 95.00 263 ALA A CA 1
ATOM 2176 C C . ALA A 1 263 ? -18.418 6.808 20.071 1.00 95.00 263 ALA A C 1
ATOM 2178 O O . ALA A 1 263 ? -18.931 6.174 20.990 1.00 95.00 263 ALA A O 1
ATOM 2179 N N . MET A 1 264 ? -17.143 6.620 19.712 1.00 94.38 264 MET A N 1
ATOM 2180 C CA . MET A 1 264 ? -16.211 5.708 20.394 1.00 94.38 264 MET A CA 1
ATOM 2181 C C . MET A 1 264 ? -15.615 6.286 21.690 1.00 94.38 264 MET A C 1
ATOM 2183 O O . MET A 1 264 ? -14.738 5.666 22.287 1.00 94.38 264 MET A O 1
ATOM 2187 N N . LYS A 1 265 ? -16.088 7.455 22.143 1.00 95.31 265 LYS A N 1
ATOM 2188 C CA . LYS A 1 265 ? -15.643 8.151 23.362 1.00 95.31 265 LYS A CA 1
ATOM 2189 C C . LYS A 1 265 ? -14.169 8.579 23.337 1.00 95.31 265 LYS A C 1
ATOM 2191 O O . LYS A 1 265 ? -13.537 8.660 24.387 1.00 95.31 265 LYS A O 1
ATOM 2196 N N . LEU A 1 266 ? -13.618 8.882 22.158 1.00 94.88 266 LEU A N 1
ATOM 2197 C CA . LEU A 1 266 ? -12.272 9.445 22.067 1.00 94.88 266 LEU A CA 1
ATOM 2198 C C . LEU A 1 266 ? -12.237 10.900 22.542 1.00 94.88 266 LEU A C 1
ATOM 2200 O O . LEU A 1 266 ? -13.153 11.687 22.296 1.00 94.88 266 LEU A O 1
ATOM 2204 N N . GLU A 1 267 ? -11.126 11.276 23.172 1.00 95.38 267 GLU A N 1
ATOM 2205 C CA . GLU A 1 267 ? -10.872 12.660 23.552 1.00 95.38 267 GLU A CA 1
ATOM 2206 C C . GLU A 1 267 ? -10.729 13.563 22.324 1.00 95.38 267 GLU A C 1
ATOM 2208 O O . GLU A 1 267 ? -10.096 13.204 21.326 1.00 95.38 267 GLU A O 1
ATOM 2213 N N . ARG A 1 268 ? -11.224 14.802 22.437 1.00 94.62 268 ARG A N 1
ATOM 2214 C CA . ARG A 1 268 ? -11.155 15.813 21.369 1.00 94.62 268 ARG A CA 1
ATOM 2215 C C . ARG A 1 268 ? -9.734 16.018 20.835 1.00 94.62 268 ARG A C 1
ATOM 2217 O O . ARG A 1 268 ? -9.557 16.195 19.634 1.00 94.62 268 ARG A O 1
ATOM 2224 N N . ARG A 1 269 ? -8.720 15.955 21.707 1.00 95.56 269 ARG A N 1
ATOM 2225 C CA . ARG A 1 269 ? -7.306 16.067 21.317 1.00 95.56 269 ARG A CA 1
ATOM 2226 C C . ARG A 1 269 ? -6.896 14.962 20.342 1.00 95.56 269 ARG A C 1
ATOM 2228 O O . ARG A 1 269 ? -6.242 15.251 19.344 1.00 95.56 269 ARG A O 1
ATOM 2235 N N . VAL A 1 270 ? -7.283 13.718 20.622 1.00 94.75 270 VAL A N 1
ATOM 2236 C CA . VAL A 1 270 ? -6.959 12.562 19.776 1.00 94.75 270 VAL A CA 1
ATOM 2237 C C . VAL A 1 270 ? -7.721 12.639 18.456 1.00 94.75 270 VAL A C 1
ATOM 2239 O O . VAL A 1 270 ? -7.134 12.386 17.408 1.00 94.75 270 VAL A O 1
ATOM 2242 N N . ILE A 1 271 ? -8.991 13.052 18.490 1.00 95.50 271 ILE A N 1
ATOM 2243 C CA . ILE A 1 271 ? -9.806 13.256 17.283 1.00 95.50 271 ILE A CA 1
ATOM 2244 C C . ILE A 1 271 ? -9.138 14.274 16.352 1.00 95.50 271 ILE A C 1
ATOM 2246 O O . ILE A 1 271 ? -8.890 13.968 15.190 1.00 95.50 271 ILE A O 1
ATOM 2250 N N . ASN A 1 272 ? -8.774 15.448 16.875 1.00 94.31 272 ASN A N 1
ATOM 2251 C CA . ASN A 1 272 ? -8.117 16.492 16.088 1.00 94.31 272 ASN A CA 1
ATOM 2252 C C . ASN A 1 272 ? -6.771 16.022 15.519 1.00 94.31 272 ASN A C 1
ATOM 2254 O O . ASN A 1 272 ? -6.461 16.307 14.368 1.00 94.31 272 ASN A O 1
ATOM 2258 N N . MET A 1 273 ? -5.985 15.275 16.302 1.00 94.62 273 MET A N 1
ATOM 2259 C CA . MET A 1 273 ? -4.722 14.702 15.832 1.00 94.62 273 MET A CA 1
ATOM 2260 C C . MET A 1 273 ? -4.936 13.784 14.624 1.00 94.62 273 MET A C 1
ATOM 2262 O O . MET A 1 273 ? -4.195 13.895 13.653 1.00 94.62 273 MET A O 1
ATOM 2266 N N . GLN A 1 274 ? -5.946 12.909 14.664 1.00 95.56 274 GLN A N 1
ATOM 2267 C CA . GLN A 1 274 ? -6.232 12.006 13.548 1.00 95.56 274 GLN A CA 1
ATOM 2268 C C . GLN A 1 274 ? -6.782 12.737 12.327 1.00 95.56 274 GLN A C 1
ATOM 2270 O O . GLN A 1 274 ? -6.379 12.413 11.218 1.00 95.56 274 GLN A O 1
ATOM 2275 N N . ILE A 1 275 ? -7.666 13.723 12.512 1.00 94.81 275 ILE A N 1
ATOM 2276 C CA . ILE A 1 275 ? -8.181 14.533 11.396 1.00 94.81 275 ILE A CA 1
ATOM 2277 C C . ILE A 1 275 ? -7.028 15.247 10.692 1.00 94.81 275 ILE A C 1
ATOM 2279 O O . ILE A 1 275 ? -6.919 15.168 9.472 1.00 94.81 275 ILE A O 1
ATOM 2283 N N . ASN A 1 276 ? -6.141 15.886 11.457 1.00 92.06 276 ASN A N 1
ATOM 2284 C CA . ASN A 1 276 ? -4.979 16.557 10.885 1.00 92.06 276 ASN A CA 1
ATOM 2285 C C . ASN A 1 276 ? -4.069 15.560 10.167 1.00 92.06 276 ASN A C 1
ATOM 2287 O O . ASN A 1 276 ? -3.584 15.848 9.086 1.00 92.06 276 ASN A O 1
ATOM 2291 N N . GLU A 1 277 ? -3.856 14.372 10.729 1.00 92.50 277 GLU A N 1
ATOM 2292 C CA . GLU A 1 277 ? -3.042 13.362 10.061 1.00 92.50 277 GLU A CA 1
ATOM 2293 C C . GLU A 1 277 ? -3.666 12.886 8.746 1.00 92.50 277 GLU A C 1
ATOM 2295 O O . GLU A 1 277 ? -2.953 12.757 7.764 1.00 92.50 277 GLU A O 1
ATOM 2300 N N . ILE A 1 278 ? -4.976 12.650 8.698 1.00 93.44 278 ILE A N 1
ATOM 2301 C CA . ILE A 1 278 ? -5.635 12.095 7.511 1.00 93.44 278 ILE A CA 1
ATOM 2302 C C . ILE A 1 278 ? -5.793 13.147 6.402 1.00 93.44 278 ILE A C 1
ATOM 2304 O O . ILE A 1 278 ? -5.560 12.811 5.247 1.00 93.44 278 ILE A O 1
ATOM 2308 N N . TRP A 1 279 ? -6.165 14.390 6.737 1.00 91.44 279 TRP A N 1
ATOM 2309 C CA . TRP A 1 279 ? -6.532 15.429 5.758 1.00 91.44 279 TRP A CA 1
ATOM 2310 C C . TRP A 1 279 ? -5.525 16.581 5.600 1.00 91.44 279 TRP A C 1
ATOM 2312 O O . TRP A 1 279 ? -5.722 17.405 4.712 1.00 91.44 279 TRP A O 1
ATOM 2322 N N . GLN A 1 280 ? -4.484 16.702 6.431 1.00 77.06 280 GLN A N 1
ATOM 2323 C CA . GLN A 1 280 ? -3.472 17.763 6.287 1.00 77.06 280 GLN A CA 1
ATOM 2324 C C . GLN A 1 280 ? -2.126 17.174 5.864 1.00 77.06 280 GLN A C 1
ATOM 2326 O O . GLN A 1 280 ? -1.227 16.968 6.680 1.00 77.06 280 GLN A O 1
ATOM 2331 N N . GLU A 1 281 ? -1.989 16.925 4.565 1.00 54.72 281 GLU A N 1
ATOM 2332 C CA . GLU A 1 281 ? -0.739 16.462 3.952 1.00 54.72 281 GLU A CA 1
ATOM 2333 C C . GLU A 1 281 ? 0.247 17.629 3.684 1.00 54.72 281 GLU A C 1
ATOM 2335 O O . GLU A 1 281 ? 1.459 17.437 3.691 1.00 54.72 281 GLU A O 1
ATOM 2340 N N . GLU A 1 282 ? -0.225 18.880 3.582 1.00 47.06 282 GLU A N 1
ATOM 2341 C CA . GLU A 1 282 ? 0.564 20.006 3.034 1.00 47.06 282 GLU A CA 1
ATOM 2342 C C . GLU A 1 282 ? 1.618 20.663 3.952 1.00 47.06 282 GLU A C 1
ATOM 2344 O O . GLU A 1 282 ? 2.324 21.568 3.513 1.00 47.06 282 GLU A O 1
ATOM 2349 N N . GLN A 1 283 ? 1.784 20.256 5.216 1.00 41.94 283 GLN A N 1
ATOM 2350 C CA . GLN A 1 283 ? 2.764 20.909 6.118 1.00 41.94 283 GLN A CA 1
ATOM 2351 C C . GLN A 1 283 ? 3.741 19.967 6.813 1.00 41.94 283 GLN A C 1
ATOM 2353 O O . GLN A 1 283 ? 4.534 20.394 7.655 1.00 41.94 283 GLN A O 1
ATOM 2358 N N . ARG A 1 284 ? 3.732 18.685 6.458 1.00 41.53 284 ARG A N 1
ATOM 2359 C CA . ARG A 1 284 ? 4.773 17.757 6.893 1.00 41.53 284 ARG A CA 1
ATOM 2360 C C . ARG A 1 284 ? 5.607 17.337 5.694 1.00 41.53 284 ARG A C 1
ATOM 2362 O O . ARG A 1 284 ? 5.745 16.152 5.422 1.00 41.53 284 ARG A O 1
ATOM 2369 N N . THR A 1 285 ? 6.306 18.305 5.100 1.00 34.50 285 THR A N 1
ATOM 2370 C CA . THR A 1 285 ? 7.721 18.053 4.821 1.00 34.50 285 THR A CA 1
ATOM 2371 C C . THR A 1 285 ? 8.327 17.693 6.170 1.00 34.50 285 THR A C 1
ATOM 2373 O O . THR A 1 285 ? 8.688 18.544 6.979 1.00 34.50 285 THR A O 1
ATOM 2376 N N . ILE A 1 286 ? 8.307 16.405 6.507 1.00 34.59 286 ILE A N 1
ATOM 2377 C CA . ILE A 1 286 ? 9.148 15.882 7.569 1.00 34.59 286 ILE A CA 1
ATOM 2378 C C . ILE A 1 286 ? 10.532 16.303 7.088 1.00 34.59 286 ILE A C 1
ATOM 2380 O O . ILE A 1 286 ? 10.940 15.792 6.047 1.00 34.59 286 ILE A O 1
ATOM 2384 N N . PRO A 1 287 ? 11.239 17.259 7.727 1.00 31.48 287 PRO A N 1
ATOM 2385 C CA . PRO A 1 287 ? 12.623 17.456 7.361 1.00 31.48 287 PRO A CA 1
ATOM 2386 C C . PRO A 1 287 ? 13.233 16.082 7.556 1.00 31.48 287 PRO A C 1
ATOM 2388 O O . PRO A 1 287 ? 13.200 15.561 8.681 1.00 31.48 287 PRO A O 1
ATOM 2391 N N . VAL A 1 288 ? 13.670 15.463 6.454 1.00 31.22 288 VAL A N 1
ATOM 2392 C CA . VAL A 1 288 ? 14.408 14.212 6.478 1.00 31.22 288 VAL A CA 1
ATOM 2393 C C . VAL A 1 288 ? 15.391 14.413 7.610 1.00 31.22 288 VAL A C 1
ATOM 2395 O O . VAL A 1 288 ? 16.212 15.336 7.581 1.00 31.22 288 VAL A O 1
ATOM 2398 N N . ARG A 1 289 ? 15.243 13.638 8.689 1.00 36.41 289 ARG A N 1
ATOM 2399 C CA . ARG A 1 289 ? 16.302 13.539 9.684 1.00 36.41 289 ARG A CA 1
ATOM 2400 C C . ARG A 1 289 ? 17.413 12.800 8.955 1.00 36.41 289 ARG A C 1
ATOM 2402 O O . ARG A 1 289 ? 17.657 11.623 9.200 1.00 36.41 289 ARG A O 1
ATOM 2409 N N . THR A 1 290 ? 18.096 13.509 8.057 1.00 37.59 290 THR A N 1
ATOM 2410 C CA . THR A 1 290 ? 19.474 13.227 7.725 1.00 37.59 290 THR A CA 1
ATOM 2411 C C . THR A 1 290 ? 20.126 13.074 9.083 1.00 37.59 290 THR A C 1
ATOM 2413 O O . THR A 1 290 ? 19.889 13.880 9.997 1.00 37.59 290 THR A O 1
ATOM 2416 N N . LYS A 1 291 ? 20.804 11.942 9.298 1.00 41.53 291 LYS A N 1
ATOM 2417 C CA . LYS A 1 291 ? 21.587 11.739 10.516 1.00 41.53 291 LYS A CA 1
ATOM 2418 C C . LYS A 1 291 ? 22.359 13.036 10.713 1.00 41.53 291 LYS A C 1
ATOM 2420 O O . LYS A 1 291 ? 23.192 13.348 9.869 1.00 41.53 291 LYS A O 1
ATOM 2425 N N . LYS A 1 292 ? 22.008 13.830 11.739 1.00 51.22 292 LYS A N 1
ATOM 2426 C CA . LYS A 1 292 ? 22.686 15.104 11.988 1.00 51.22 292 LYS A CA 1
ATOM 2427 C C . LYS A 1 292 ? 24.165 14.762 11.993 1.00 51.22 292 LYS A C 1
ATOM 2429 O O . LYS A 1 292 ? 24.560 13.928 12.812 1.00 51.22 292 LYS A O 1
ATOM 2434 N N . ALA A 1 293 ? 24.919 15.328 11.047 1.00 61.59 293 ALA A N 1
ATOM 2435 C CA . ALA A 1 293 ? 26.346 15.084 10.943 1.00 61.59 293 ALA A CA 1
ATOM 2436 C C . ALA A 1 293 ? 26.926 15.241 12.346 1.00 61.59 293 ALA A C 1
ATOM 2438 O O . ALA A 1 293 ? 26.627 16.223 13.044 1.00 61.59 293 ALA A O 1
ATOM 2439 N N . THR A 1 294 ? 27.641 14.217 12.810 1.00 79.00 294 THR A N 1
ATOM 2440 C CA . THR A 1 294 ? 28.174 14.243 14.168 1.00 79.00 294 THR A CA 1
ATOM 2441 C C . THR A 1 294 ? 29.058 15.476 14.308 1.00 79.00 294 THR A C 1
ATOM 2443 O O . THR A 1 294 ? 29.612 15.983 13.332 1.00 79.00 294 THR A O 1
ATOM 2446 N N . THR A 1 295 ? 29.203 15.992 15.525 1.00 80.25 295 THR A N 1
ATOM 2447 C CA . THR A 1 295 ? 30.062 17.155 15.779 1.00 80.25 295 THR A CA 1
ATOM 2448 C C . THR A 1 295 ? 31.465 16.959 15.189 1.00 80.25 295 THR A C 1
ATOM 2450 O O . THR A 1 295 ? 32.036 17.904 14.661 1.00 80.25 295 THR A O 1
ATOM 2453 N N . GLN A 1 296 ? 31.970 15.719 15.187 1.00 83.06 296 GLN A N 1
ATOM 2454 C CA . GLN A 1 296 ? 33.220 15.337 14.533 1.00 83.06 296 GLN A CA 1
ATOM 2455 C C . GLN A 1 296 ? 33.171 15.502 13.005 1.00 83.06 296 GLN A C 1
ATOM 2457 O O . GLN A 1 296 ? 34.055 16.146 12.451 1.00 83.06 296 GLN A O 1
ATOM 2462 N N . GLN A 1 297 ? 32.137 14.982 12.333 1.00 82.44 297 GLN A N 1
ATOM 2463 C CA . GLN A 1 297 ? 31.967 15.124 10.879 1.00 82.44 297 GLN A CA 1
ATOM 2464 C C . GLN A 1 297 ? 31.867 16.595 10.463 1.00 82.44 297 GLN A C 1
ATOM 2466 O O . GLN A 1 297 ? 32.545 17.018 9.534 1.00 82.44 297 GLN A O 1
ATOM 2471 N N . ARG A 1 298 ? 31.114 17.406 11.219 1.00 85.88 298 ARG A N 1
ATOM 2472 C CA . ARG A 1 298 ? 30.987 18.853 10.971 1.00 85.88 298 ARG A CA 1
ATOM 2473 C C . ARG A 1 298 ? 32.329 19.585 11.072 1.00 85.88 298 ARG A C 1
ATOM 2475 O O . ARG A 1 298 ? 32.579 20.497 10.292 1.00 85.88 298 ARG A O 1
ATOM 2482 N N . ILE A 1 299 ? 33.183 19.197 12.024 1.00 85.44 299 ILE A N 1
ATOM 2483 C CA . ILE A 1 299 ? 34.529 19.769 12.190 1.00 85.44 299 ILE A CA 1
ATOM 2484 C C . ILE A 1 299 ? 35.446 19.333 11.040 1.00 85.44 299 ILE A C 1
ATOM 2486 O O . ILE A 1 299 ? 36.130 20.174 10.463 1.00 85.44 299 ILE A O 1
ATOM 2490 N N . GLN A 1 300 ? 35.435 18.048 10.672 1.00 85.94 300 GLN A N 1
ATOM 2491 C CA . GLN A 1 300 ? 36.271 17.514 9.590 1.00 85.94 300 GLN A CA 1
ATOM 2492 C C . GLN A 1 300 ? 35.895 18.101 8.221 1.00 85.94 300 GLN A C 1
ATOM 2494 O O . GLN A 1 300 ? 36.778 18.505 7.471 1.00 85.94 300 GLN A O 1
ATOM 2499 N N . GLU A 1 301 ? 34.603 18.232 7.916 1.00 83.94 301 GLU A N 1
ATOM 2500 C CA . GLU A 1 301 ? 34.124 18.873 6.682 1.00 83.94 301 GLU A CA 1
ATOM 2501 C C . GLU A 1 301 ? 34.504 20.358 6.609 1.00 83.94 301 GLU A C 1
ATOM 2503 O O . GLU A 1 301 ? 34.852 20.857 5.537 1.00 83.94 301 GLU A O 1
ATOM 2508 N N . TYR A 1 302 ? 34.458 21.070 7.739 1.00 85.94 302 TYR A N 1
ATOM 2509 C CA . TYR A 1 302 ? 34.850 22.477 7.795 1.00 85.94 302 TYR A CA 1
ATOM 2510 C C . TYR A 1 302 ? 36.355 22.654 7.574 1.00 85.94 302 TYR A C 1
ATOM 25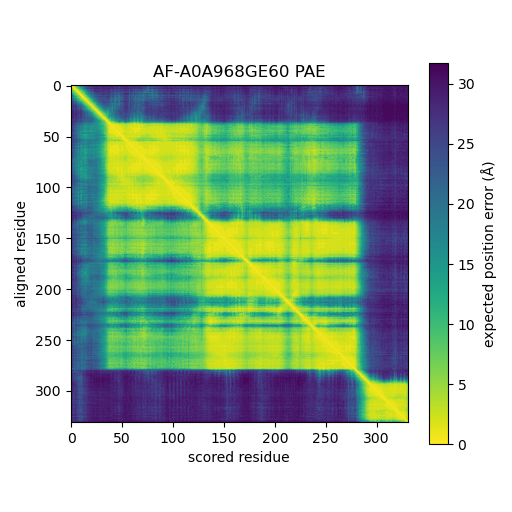12 O O . TYR A 1 302 ? 36.752 23.492 6.769 1.00 85.94 302 TYR A O 1
ATOM 2520 N N . LEU A 1 303 ? 37.188 21.828 8.214 1.00 85.56 303 LEU A N 1
ATOM 2521 C CA . LEU A 1 303 ? 38.642 21.854 8.020 1.00 85.56 303 LEU A CA 1
ATOM 2522 C C . LEU A 1 303 ? 39.051 21.395 6.614 1.00 85.56 303 LEU A C 1
ATOM 2524 O O . LEU A 1 303 ? 40.002 21.933 6.057 1.00 85.56 303 LEU A O 1
ATOM 2528 N N . ALA A 1 304 ? 38.310 20.469 5.998 1.00 83.69 304 ALA A N 1
ATOM 2529 C CA . ALA A 1 304 ? 38.535 20.078 4.606 1.00 83.69 304 ALA A CA 1
ATOM 2530 C C . ALA A 1 304 ? 38.271 21.234 3.623 1.00 83.69 304 ALA A C 1
ATOM 2532 O O . ALA A 1 304 ? 38.973 21.366 2.624 1.00 83.69 304 ALA A O 1
ATOM 2533 N N . LYS A 1 305 ? 37.279 22.089 3.910 1.00 85.50 305 LYS A N 1
ATOM 2534 C CA . LYS A 1 305 ? 36.956 23.280 3.101 1.00 85.50 305 LYS A CA 1
ATOM 2535 C C . LYS A 1 305 ? 37.826 24.494 3.438 1.00 85.50 305 LYS A C 1
ATOM 2537 O O . LYS A 1 305 ? 38.067 25.330 2.571 1.00 85.50 305 LYS A O 1
ATOM 2542 N N . HIS A 1 306 ? 38.303 24.585 4.677 1.00 86.69 306 HIS A N 1
ATOM 2543 C CA . HIS A 1 306 ? 39.107 25.693 5.189 1.00 86.69 306 HIS A CA 1
ATOM 2544 C C . HIS A 1 306 ? 40.353 25.164 5.921 1.00 86.69 306 HIS A C 1
ATOM 2546 O O . HIS A 1 306 ? 40.438 25.262 7.146 1.00 86.69 306 HIS A O 1
ATOM 2552 N N . PRO A 1 307 ? 41.351 24.630 5.191 1.00 84.19 307 PRO A N 1
ATOM 2553 C CA . PRO A 1 307 ? 42.513 23.959 5.788 1.00 84.19 307 PRO A CA 1
ATOM 2554 C C . PRO A 1 307 ? 43.422 24.880 6.614 1.00 84.19 307 PRO A C 1
ATOM 2556 O O . PRO A 1 307 ? 44.242 24.398 7.386 1.00 84.19 307 PRO A O 1
ATOM 2559 N N . GLN A 1 308 ? 43.272 26.200 6.467 1.00 87.12 308 GLN A N 1
ATOM 2560 C CA . GLN A 1 308 ? 44.019 27.218 7.215 1.00 87.12 308 GLN A CA 1
ATOM 2561 C C . GLN A 1 308 ? 43.233 27.788 8.410 1.00 87.12 308 GLN A C 1
ATOM 2563 O O . GLN A 1 308 ? 43.747 28.652 9.116 1.00 87.12 308 GLN A O 1
ATOM 2568 N N . ALA A 1 309 ? 41.988 27.351 8.637 1.00 86.12 309 ALA A N 1
ATOM 2569 C CA . ALA A 1 309 ? 41.175 27.873 9.729 1.00 86.12 309 ALA A CA 1
ATOM 2570 C C . ALA A 1 309 ? 41.746 27.453 11.088 1.00 86.12 309 ALA A C 1
ATOM 2572 O O . ALA A 1 309 ? 42.004 26.275 11.353 1.00 86.12 309 ALA A O 1
ATOM 2573 N N . THR A 1 310 ? 41.891 28.414 11.993 1.00 88.94 310 THR A N 1
ATOM 2574 C CA . THR A 1 310 ? 42.303 28.140 13.369 1.00 88.94 310 THR A CA 1
ATOM 2575 C C . THR A 1 310 ? 41.189 27.425 14.142 1.00 88.94 310 THR A C 1
ATOM 2577 O O . THR A 1 310 ? 39.999 27.486 13.812 1.00 88.94 310 THR A O 1
ATOM 2580 N N . GLN A 1 311 ? 41.550 26.761 15.243 1.00 86.62 311 GLN A N 1
ATOM 2581 C CA . GLN A 1 311 ? 40.577 26.076 16.108 1.00 86.62 311 GLN A CA 1
ATOM 2582 C C . GLN A 1 311 ? 39.529 27.042 16.686 1.00 86.62 311 GLN A C 1
ATOM 2584 O O . GLN A 1 311 ? 38.370 26.667 16.865 1.00 86.62 311 GLN A O 1
ATOM 2589 N N . LYS A 1 312 ? 39.922 28.299 16.932 1.00 86.50 312 LYS A N 1
ATOM 2590 C CA . LYS A 1 312 ? 39.037 29.359 17.426 1.00 86.50 312 LYS A CA 1
ATOM 2591 C C . LYS A 1 312 ? 38.036 29.808 16.359 1.00 86.50 312 LYS A C 1
ATOM 2593 O O . LYS A 1 312 ? 36.861 29.976 16.674 1.00 86.50 312 LYS A O 1
ATOM 2598 N N . GLU A 1 313 ? 38.473 29.938 15.110 1.00 85.56 313 GLU A N 1
ATOM 2599 C CA . GLU A 1 313 ? 37.601 30.273 13.975 1.00 85.56 313 GLU A CA 1
ATOM 2600 C C . GLU A 1 313 ? 36.631 29.134 13.660 1.00 85.56 313 GLU A C 1
ATOM 2602 O O . GLU A 1 313 ? 35.442 29.371 13.476 1.00 85.56 313 GLU A O 1
ATOM 2607 N N . THR A 1 314 ? 37.104 27.887 13.718 1.00 86.25 314 THR A N 1
ATOM 2608 C CA . THR A 1 314 ? 36.268 26.690 13.533 1.00 86.25 314 THR A CA 1
ATOM 2609 C C . THR A 1 314 ? 35.194 26.571 14.622 1.00 86.25 314 THR A C 1
ATOM 2611 O O . THR A 1 314 ? 34.034 26.269 14.333 1.00 86.25 314 THR A O 1
ATOM 2614 N N . ALA A 1 315 ? 35.554 26.842 15.883 1.00 87.38 315 ALA A N 1
ATOM 2615 C CA . ALA A 1 315 ? 34.623 26.848 17.013 1.00 87.38 315 ALA A CA 1
ATOM 2616 C C . ALA A 1 315 ? 33.515 27.898 16.837 1.00 87.38 315 ALA A C 1
ATOM 2618 O O . ALA A 1 315 ? 32.338 27.608 17.069 1.00 87.38 315 ALA A O 1
ATOM 2619 N N . LEU A 1 316 ? 33.891 29.095 16.379 1.00 87.62 316 LEU A N 1
ATOM 2620 C CA . LEU A 1 316 ? 32.970 30.204 16.150 1.00 87.62 316 LEU A CA 1
ATOM 2621 C C . LEU A 1 316 ? 32.060 29.944 14.941 1.00 87.62 316 LEU A C 1
ATOM 2623 O O . LEU A 1 316 ? 30.847 30.105 15.048 1.00 87.62 316 LEU A O 1
ATOM 2627 N N . ALA A 1 317 ? 32.616 29.456 13.830 1.00 83.19 317 ALA A N 1
ATOM 2628 C CA . ALA A 1 317 ? 31.875 29.179 12.600 1.00 83.19 317 ALA A CA 1
ATOM 2629 C C . ALA A 1 317 ? 30.850 28.044 12.749 1.00 83.19 317 ALA A C 1
ATOM 2631 O O . ALA A 1 317 ? 29.778 28.087 12.149 1.00 83.19 317 ALA A O 1
ATOM 2632 N N . LEU A 1 318 ? 31.154 27.025 13.560 1.00 85.69 318 LEU A N 1
ATOM 2633 C CA . LEU A 1 318 ? 30.261 25.879 13.761 1.00 85.69 318 LEU A CA 1
ATOM 2634 C C . LEU A 1 318 ? 29.368 25.995 15.004 1.00 85.69 318 LEU A C 1
ATOM 2636 O O . LEU A 1 318 ? 28.514 25.121 15.211 1.00 85.69 318 LEU A O 1
ATOM 2640 N N . ASN A 1 319 ? 29.546 27.056 15.798 1.00 86.75 319 ASN A N 1
ATOM 2641 C CA . ASN A 1 319 ? 28.910 27.281 17.096 1.00 86.75 319 ASN A CA 1
ATOM 2642 C C . ASN A 1 319 ? 29.113 26.093 18.062 1.00 86.75 319 ASN A C 1
ATOM 2644 O O . ASN A 1 319 ? 28.162 25.494 18.570 1.00 86.75 319 ASN A O 1
ATOM 2648 N N . ILE A 1 320 ? 30.375 25.695 18.251 1.00 87.56 320 ILE A N 1
ATOM 2649 C CA . ILE A 1 320 ? 30.801 24.557 19.080 1.00 87.56 320 ILE A CA 1
ATOM 2650 C C . ILE A 1 320 ? 31.894 25.032 20.050 1.00 87.56 320 ILE A C 1
ATOM 2652 O O . ILE A 1 320 ? 32.727 25.860 19.700 1.00 87.56 320 ILE A O 1
ATOM 2656 N N . GLY A 1 321 ? 31.937 24.496 21.275 1.00 89.75 321 GLY A N 1
ATOM 2657 C CA . GLY A 1 321 ? 32.962 24.875 22.256 1.00 89.75 321 GLY A CA 1
ATOM 2658 C C . GLY A 1 321 ? 34.390 24.519 21.816 1.00 89.75 321 GLY A C 1
ATOM 2659 O O . GLY A 1 321 ? 34.628 23.418 21.318 1.00 89.75 321 GLY A O 1
ATOM 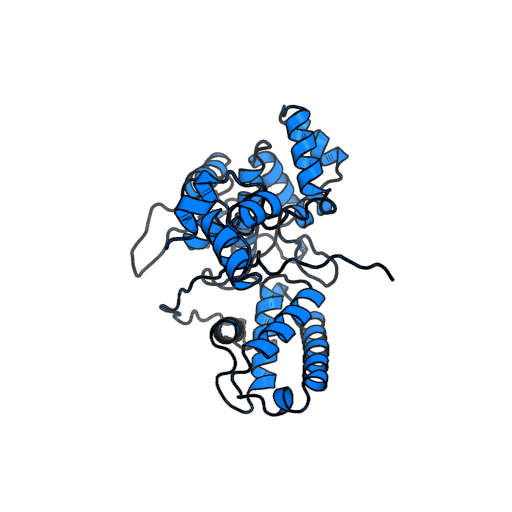2660 N N . LEU A 1 322 ? 35.355 25.407 22.083 1.00 88.69 322 LEU A N 1
ATOM 2661 C CA . LEU A 1 322 ? 36.764 25.276 21.673 1.00 88.69 322 LEU A CA 1
ATOM 2662 C C . LEU A 1 322 ? 37.391 23.920 22.051 1.00 88.69 322 LEU A C 1
ATOM 2664 O O . LEU A 1 322 ? 37.972 23.247 21.205 1.00 88.69 322 LEU A O 1
ATOM 2668 N N . ARG A 1 323 ? 37.155 23.448 23.284 1.00 86.38 323 ARG A N 1
ATOM 2669 C CA . ARG A 1 323 ? 37.618 22.129 23.765 1.00 86.38 323 ARG A CA 1
ATOM 2670 C C . ARG A 1 323 ? 37.101 20.951 22.930 1.00 86.38 323 ARG A C 1
ATOM 2672 O O . ARG A 1 323 ? 37.731 19.899 22.867 1.00 86.38 323 ARG A O 1
ATOM 2679 N N . THR A 1 324 ? 35.929 21.099 22.315 1.00 83.31 324 THR A N 1
ATOM 2680 C CA . THR A 1 324 ? 35.337 20.068 21.451 1.00 83.31 324 THR A CA 1
ATOM 2681 C C . THR A 1 324 ? 36.014 20.057 20.083 1.00 83.31 324 THR A C 1
ATOM 2683 O O . THR A 1 324 ? 36.245 18.981 19.540 1.00 83.31 324 THR A O 1
ATOM 2686 N N . VAL A 1 325 ? 36.399 21.226 19.561 1.00 85.00 325 VAL A N 1
ATOM 2687 C CA . VAL A 1 325 ? 37.205 21.337 18.335 1.00 85.00 325 VAL A CA 1
ATOM 2688 C C . VAL A 1 325 ? 38.598 20.748 18.552 1.00 85.00 325 VAL A C 1
ATOM 2690 O O . VAL A 1 325 ? 39.021 19.901 17.774 1.00 85.00 325 VAL A O 1
ATOM 2693 N N . GLU A 1 326 ? 39.266 21.085 19.656 1.00 86.31 326 GLU A N 1
ATOM 2694 C CA . GLU A 1 326 ? 40.580 20.527 20.022 1.0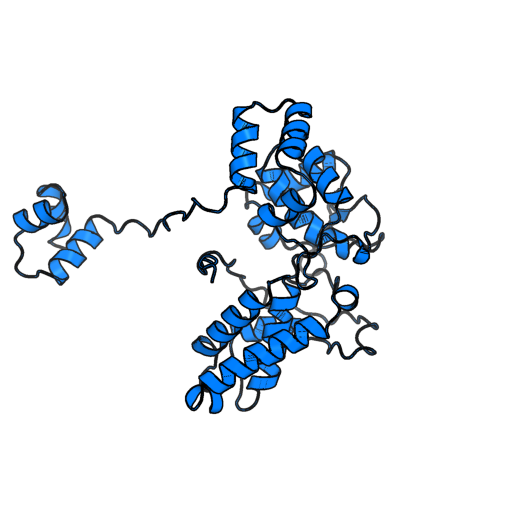0 86.31 326 GLU A CA 1
ATOM 2695 C C . GLU A 1 326 ? 40.575 18.994 20.110 1.00 86.31 326 GLU A C 1
ATOM 2697 O O . GLU A 1 326 ? 41.521 18.337 19.672 1.00 86.31 326 GLU A O 1
ATOM 2702 N N . ARG A 1 327 ? 39.495 18.420 20.659 1.00 84.62 327 ARG A N 1
ATOM 2703 C CA . ARG A 1 327 ? 39.327 16.969 20.806 1.00 84.62 327 ARG A CA 1
ATOM 2704 C C . ARG A 1 327 ? 39.217 16.245 19.462 1.00 84.62 327 ARG A C 1
ATOM 2706 O O . ARG A 1 327 ? 39.693 15.117 19.362 1.00 84.62 327 ARG A O 1
ATOM 2713 N N . TYR A 1 328 ? 38.575 16.853 18.464 1.00 83.94 328 TYR A N 1
ATOM 2714 C CA . TYR A 1 328 ? 38.250 16.192 17.193 1.00 83.94 328 TYR A CA 1
ATOM 2715 C C . TYR A 1 328 ? 39.093 16.654 15.998 1.00 83.94 328 TYR A C 1
ATOM 2717 O O . TYR A 1 328 ? 39.061 15.989 14.973 1.00 83.94 328 TYR A O 1
ATOM 2725 N N . ALA A 1 329 ? 39.877 17.729 16.123 1.00 75.19 329 ALA A N 1
ATOM 2726 C CA . ALA A 1 329 ? 40.774 18.215 15.069 1.00 75.19 329 ALA A CA 1
ATOM 2727 C C . ALA A 1 329 ? 42.129 17.473 14.998 1.00 75.19 329 ALA A C 1
ATOM 2729 O O . ALA A 1 329 ? 42.900 17.708 14.076 1.00 75.19 329 ALA A O 1
ATOM 2730 N N . LYS A 1 330 ? 42.449 16.612 15.979 1.00 64.12 330 LYS A N 1
ATOM 2731 C CA . LYS A 1 330 ? 43.735 15.883 16.088 1.00 64.12 330 LYS A CA 1
ATOM 2732 C C . LYS A 1 330 ? 43.673 14.399 15.677 1.00 64.12 330 LYS A C 1
ATOM 2734 O O . LYS A 1 330 ? 44.643 13.679 15.899 1.00 64.12 330 LYS A O 1
ATOM 2739 N N . LYS A 1 331 ? 42.545 13.933 15.142 1.00 51.00 331 LYS A N 1
ATOM 2740 C CA . LYS A 1 331 ? 42.350 12.574 14.614 1.00 51.00 331 LYS A CA 1
ATOM 2741 C C . LYS A 1 331 ? 41.962 12.662 13.154 1.00 51.00 331 LYS A C 1
ATOM 2743 O O . LYS A 1 331 ? 42.478 11.820 12.396 1.00 51.00 331 LYS A O 1
#